Protein AF-A0A5S5CWW5-F1 (afdb_monomer_lite)

InterPro domains:
  IPR003706 CstA, N-terminal domain [PF02554] (1-204)
  IPR051605 Peptide Transporter Carbon Starvation [PTHR30252] (1-205)

Secondary structure (DSSP, 8-state):
---HHHHHHHHHHHHHHHHHHHHHHHHHHHHHH-PPP-S-SS-HHHHH---SSS-S-HHHHHHHHHHHHHHHHHHHHHH-SSHHHH---HHHHHHHHHHHHHHHHHHHHHHHHHHHHS-HHHHHHHHS-HHHHTTSHHHHHHHHHHTT----HHHHHHHHHHTT-S--TT-TTSHHHHHHHHHHHHHHHHHHHHHHHHHHHHHHHHHHHHTTSPPP-PPP-PPPSS---SSSS--HHHHHHHHHHHHHHHHT---S------------

Sequence (268 aa):
MLPVWLLLTPRDYLSTFMKIGVIVLLAISLIIARPVLQAEAVTDFAREGTGPVFAGSLFPFVFITIACGALSGFHALIASGTTPKMVAKESQVRLIGYGGMLMESFVAISALIAACVIDQGLYFAMNSPAGATGGTAESAATWLDGLGFDTSAQTLAAAAAAVQEDTLISRTGGAPTIFNSTLNGILQSVFALTLVVAVHAAVVIAKAIRSHGLPTTEEPAVPPELVEPSGLFPTAEEKRRMAEHDRLVGAGAGTHGTFDDRPDRTRP

Foldseek 3Di:
DPDPVVVVVVVVVVVVCVLVVVLVVLVVCCVVCVFDFQDDPDDVCQDCQVDQLGRDHVPPVVVVVVVVLVVVLVCCQPVVPCNVVPDPDPVCSCVVSVVSSVSVVSVVVSVVSVLRRPNVLLSSQQRGACVQQVQALCSSCVSSVVVVDNQHSVNQCVVCVVLPHNGRGNNHPCVVSCVVSVVVVVVVVVVVVVVVVVVVVVVVVVVCVVVVHDDDPDDDPDDDPQLDAPDPDRDPVSVVVNVVSVVVVVVPPPDDDDDDDDDDPDDD

Organism: NCBI:txid1564164

Structure (mmCIF, N/CA/C/O backbone):
data_AF-A0A5S5CWW5-F1
#
_entry.id   AF-A0A5S5CWW5-F1
#
loop_
_atom_site.group_PDB
_atom_site.id
_atom_site.type_symbol
_atom_site.label_atom_id
_atom_site.label_alt_id
_atom_site.label_comp_id
_atom_site.label_asym_id
_atom_site.label_entity_id
_atom_site.label_seq_id
_atom_site.pdbx_PDB_ins_code
_atom_site.Cartn_x
_atom_site.Cartn_y
_atom_site.Cartn_z
_atom_site.occupancy
_atom_site.B_iso_or_equiv
_atom_site.auth_seq_id
_atom_site.auth_comp_id
_atom_site.auth_asym_id
_atom_site.auth_atom_id
_atom_site.pdbx_PDB_model_num
ATOM 1 N N . MET A 1 1 ? 26.036 20.690 -10.178 1.00 49.38 1 MET A N 1
ATOM 2 C CA . MET A 1 1 ? 24.661 20.297 -10.556 1.00 49.38 1 MET A CA 1
ATOM 3 C C . MET A 1 1 ? 24.734 19.570 -11.891 1.00 49.38 1 MET A C 1
ATOM 5 O O . MET A 1 1 ? 25.079 20.210 -12.875 1.00 49.38 1 MET A O 1
ATOM 9 N N . LEU A 1 2 ? 24.521 18.248 -11.925 1.00 59.59 2 LEU A N 1
ATOM 10 C CA . LEU A 1 2 ? 24.398 17.514 -13.192 1.00 59.59 2 LEU A CA 1
ATOM 11 C C . LEU A 1 2 ? 22.998 17.758 -13.781 1.00 59.59 2 LEU A C 1
ATOM 13 O O . LEU A 1 2 ? 22.033 17.847 -13.018 1.00 59.59 2 LEU A O 1
ATOM 17 N N . PRO A 1 3 ? 22.867 17.888 -15.106 1.00 72.00 3 PRO A N 1
ATOM 18 C CA . PRO A 1 3 ? 21.587 18.185 -15.727 1.00 72.00 3 PRO A CA 1
ATOM 19 C C . PRO A 1 3 ? 20.583 17.031 -15.596 1.00 72.00 3 PRO A C 1
ATOM 21 O O . PRO A 1 3 ? 20.913 15.871 -15.834 1.00 72.00 3 PRO A O 1
ATOM 24 N N . VAL A 1 4 ? 19.331 17.359 -15.256 1.00 70.50 4 VAL A N 1
ATOM 25 C CA . VAL A 1 4 ? 18.286 16.379 -14.901 1.00 70.50 4 VAL A CA 1
ATOM 26 C C . VAL A 1 4 ? 17.991 15.367 -16.014 1.00 70.50 4 VAL A C 1
ATOM 28 O O . VAL A 1 4 ? 17.735 14.204 -15.722 1.00 70.50 4 VAL A O 1
ATOM 31 N N . TRP A 1 5 ? 18.103 15.762 -17.287 1.00 69.50 5 TRP A N 1
ATOM 32 C CA . TRP A 1 5 ? 17.854 14.877 -18.433 1.00 69.50 5 TRP A CA 1
ATOM 33 C C . TRP A 1 5 ? 18.883 13.747 -18.561 1.00 69.50 5 TRP A C 1
ATOM 35 O O . TRP A 1 5 ? 18.549 12.682 -19.068 1.00 69.50 5 TRP A O 1
ATOM 45 N N . LEU A 1 6 ? 20.115 13.956 -18.081 1.00 68.69 6 LEU A N 1
ATOM 46 C CA . LEU A 1 6 ? 21.180 12.951 -18.121 1.00 68.69 6 LEU A CA 1
ATOM 47 C C . LEU A 1 6 ? 20.916 11.817 -17.119 1.00 68.69 6 LEU A C 1
ATOM 49 O O . LEU A 1 6 ? 21.311 10.679 -17.347 1.00 68.69 6 LEU A O 1
ATOM 53 N N . LEU A 1 7 ? 20.231 12.131 -16.015 1.00 72.50 7 LEU A N 1
ATOM 54 C CA . LEU A 1 7 ? 19.933 11.187 -14.937 1.00 72.50 7 LEU A CA 1
ATOM 55 C C . LEU A 1 7 ? 18.521 10.594 -15.026 1.00 72.50 7 LEU A C 1
ATOM 57 O O . LEU A 1 7 ? 18.276 9.552 -14.424 1.00 72.50 7 LEU A O 1
ATOM 61 N N . LEU A 1 8 ? 17.606 11.223 -15.773 1.00 72.50 8 LEU A N 1
ATOM 62 C CA . LEU A 1 8 ? 16.202 10.811 -15.862 1.00 72.50 8 LEU A CA 1
ATOM 63 C C . LEU A 1 8 ? 16.056 9.406 -16.469 1.00 72.50 8 LEU A C 1
ATOM 65 O O . LEU A 1 8 ? 15.507 8.513 -15.835 1.00 72.50 8 LEU A O 1
ATOM 69 N N . THR A 1 9 ? 16.628 9.179 -17.653 1.00 70.94 9 THR A N 1
ATOM 70 C CA . THR A 1 9 ? 16.536 7.897 -18.369 1.00 70.94 9 THR A CA 1
ATOM 71 C C . THR A 1 9 ? 17.175 6.722 -17.613 1.00 70.94 9 THR A C 1
ATOM 73 O O . THR A 1 9 ? 16.506 5.698 -17.464 1.00 70.94 9 THR A O 1
ATOM 76 N N . PRO A 1 10 ? 18.420 6.812 -17.089 1.00 77.75 10 PRO A N 1
ATOM 77 C CA . PRO A 1 10 ? 19.008 5.700 -16.336 1.00 77.75 10 PRO A CA 1
ATOM 78 C C . PRO A 1 10 ? 18.289 5.436 -15.005 1.00 77.75 10 PRO A C 1
ATOM 80 O O . PRO A 1 10 ? 18.149 4.279 -14.608 1.00 77.75 10 PRO A O 1
ATOM 83 N N . ARG A 1 11 ? 17.775 6.476 -14.332 1.00 81.38 11 ARG A N 1
ATOM 84 C CA . ARG A 1 11 ? 16.964 6.318 -13.115 1.00 81.38 11 ARG A CA 1
ATOM 85 C C . ARG A 1 11 ? 15.648 5.607 -13.406 1.00 81.38 11 ARG A C 1
ATOM 87 O O . ARG A 1 11 ? 15.301 4.670 -12.689 1.00 81.38 11 ARG A O 1
ATOM 94 N N . ASP A 1 12 ? 14.924 6.045 -14.429 1.00 76.44 12 ASP A N 1
ATOM 95 C CA . ASP A 1 12 ? 13.626 5.471 -14.790 1.00 76.44 12 ASP A CA 1
ATOM 96 C C . ASP A 1 12 ? 13.783 4.019 -15.262 1.00 76.44 12 ASP A C 1
ATOM 98 O O . ASP A 1 12 ? 12.969 3.160 -14.914 1.00 76.44 12 ASP A O 1
ATOM 102 N N . TYR A 1 13 ? 14.881 3.712 -15.961 1.00 78.19 13 TYR A N 1
ATOM 103 C CA . TYR A 1 13 ? 15.244 2.350 -16.348 1.00 78.19 13 TYR A CA 1
ATOM 104 C C . TYR A 1 13 ? 15.462 1.452 -15.123 1.00 78.19 13 TYR A C 1
ATOM 106 O O . TYR A 1 13 ? 14.777 0.440 -14.975 1.00 78.19 13 TYR A O 1
ATOM 114 N N . LEU A 1 14 ? 16.336 1.848 -14.188 1.00 79.75 14 LEU A N 1
ATOM 115 C CA . LEU A 1 14 ? 16.581 1.088 -12.953 1.00 79.75 14 LEU A CA 1
ATOM 116 C C . LEU A 1 14 ? 15.316 0.957 -12.087 1.00 79.75 14 LEU A C 1
ATOM 118 O O . LEU A 1 14 ? 15.026 -0.121 -11.566 1.00 79.75 14 LEU A O 1
ATOM 122 N N . SER A 1 15 ? 14.526 2.029 -11.969 1.00 77.88 15 SER A N 1
ATOM 123 C CA . SER A 1 15 ? 13.270 2.023 -11.212 1.00 77.88 15 SER A CA 1
ATOM 124 C C . SER A 1 15 ? 12.241 1.067 -11.813 1.00 77.88 15 SER A C 1
ATOM 126 O O . SER A 1 15 ? 11.484 0.450 -11.068 1.00 77.88 15 SER A O 1
ATOM 128 N N . THR A 1 16 ? 12.234 0.889 -13.133 1.00 79.50 16 THR A N 1
ATOM 129 C CA . THR A 1 16 ? 11.327 -0.049 -13.804 1.00 79.50 16 THR A CA 1
ATOM 130 C C . THR A 1 16 ? 11.630 -1.495 -13.412 1.00 79.50 16 THR A C 1
ATOM 132 O O . THR A 1 16 ? 10.709 -2.206 -13.016 1.00 79.50 16 THR A O 1
ATOM 135 N N . PHE A 1 17 ? 12.900 -1.923 -13.411 1.00 81.06 17 PHE A N 1
ATOM 136 C CA . PHE A 1 17 ? 13.256 -3.271 -12.936 1.00 81.06 17 PHE A CA 1
ATOM 137 C C . PHE A 1 17 ? 12.923 -3.471 -11.465 1.00 81.06 17 PHE A C 1
ATOM 139 O O . PHE A 1 17 ? 12.405 -4.521 -11.099 1.00 81.06 17 PHE A O 1
ATOM 146 N N . MET A 1 18 ? 13.162 -2.455 -10.633 1.00 82.31 18 MET A N 1
ATOM 147 C CA . MET A 1 18 ? 12.792 -2.507 -9.222 1.00 82.31 18 MET A CA 1
ATOM 148 C C . MET A 1 18 ? 11.275 -2.658 -9.048 1.00 82.31 18 MET A C 1
ATOM 150 O O . MET A 1 18 ? 10.835 -3.531 -8.309 1.00 82.31 18 MET A O 1
ATOM 154 N N . LYS A 1 19 ? 10.462 -1.859 -9.752 1.00 84.56 19 LYS A N 1
ATOM 155 C CA . LYS A 1 19 ? 8.992 -1.924 -9.678 1.00 84.56 19 LYS A CA 1
ATOM 156 C C . LYS A 1 19 ? 8.455 -3.270 -10.154 1.00 84.56 19 LYS A C 1
ATOM 158 O O . LYS A 1 19 ? 7.648 -3.872 -9.456 1.00 84.56 19 LYS A O 1
ATOM 163 N N . ILE A 1 20 ? 8.920 -3.756 -11.305 1.00 86.06 20 ILE A N 1
ATOM 164 C CA . ILE A 1 20 ? 8.512 -5.065 -11.833 1.00 86.06 20 ILE A CA 1
ATOM 165 C C . ILE A 1 20 ? 8.951 -6.177 -10.876 1.00 86.06 20 ILE A C 1
ATOM 167 O O . ILE A 1 20 ? 8.152 -7.054 -10.559 1.00 86.06 20 ILE A O 1
ATOM 171 N N . GLY A 1 21 ? 10.181 -6.114 -10.361 1.00 87.19 21 GLY A N 1
ATOM 172 C CA . GLY A 1 21 ? 10.690 -7.061 -9.371 1.00 87.19 21 GLY A CA 1
ATOM 173 C C . GLY A 1 21 ? 9.826 -7.103 -8.111 1.00 87.19 21 GLY A C 1
ATOM 174 O O . GLY A 1 21 ? 9.426 -8.181 -7.685 1.00 87.19 21 GLY A O 1
ATOM 175 N N . VAL A 1 22 ? 9.459 -5.942 -7.560 1.00 87.75 22 VAL A N 1
ATOM 176 C CA . VAL A 1 22 ? 8.560 -5.846 -6.398 1.00 87.75 22 VAL A CA 1
ATOM 177 C C . VAL A 1 22 ? 7.175 -6.404 -6.717 1.00 87.75 22 VAL A C 1
ATOM 179 O O . VAL A 1 22 ? 6.647 -7.173 -5.924 1.00 87.75 22 VAL A O 1
ATOM 182 N N . ILE A 1 23 ? 6.598 -6.083 -7.878 1.00 89.19 23 ILE A N 1
ATOM 183 C CA . ILE A 1 23 ? 5.294 -6.613 -8.306 1.00 89.19 23 ILE A CA 1
ATOM 184 C C . ILE A 1 23 ? 5.320 -8.146 -8.391 1.00 89.19 23 ILE A C 1
ATOM 186 O O . ILE A 1 23 ? 4.415 -8.807 -7.885 1.00 89.19 23 ILE A O 1
ATOM 190 N N . VAL A 1 24 ? 6.371 -8.722 -8.980 1.00 88.88 24 VAL A N 1
ATOM 191 C CA . VAL A 1 24 ? 6.538 -10.181 -9.083 1.00 88.88 24 VAL A CA 1
ATOM 192 C C . VAL A 1 24 ? 6.720 -10.814 -7.705 1.00 88.88 24 VAL A C 1
ATOM 194 O O . VAL A 1 24 ? 6.083 -11.823 -7.406 1.00 88.88 24 VAL A O 1
ATOM 197 N N . LEU A 1 25 ? 7.547 -10.218 -6.843 1.00 88.62 25 LEU A N 1
ATOM 198 C CA . LEU A 1 25 ? 7.735 -10.696 -5.474 1.00 88.62 25 LEU A CA 1
ATOM 199 C C . LEU A 1 25 ? 6.438 -10.619 -4.665 1.00 88.62 25 LEU A C 1
ATOM 201 O O . LEU A 1 25 ? 6.132 -11.564 -3.941 1.00 88.62 25 LEU A O 1
ATOM 205 N N . LEU A 1 26 ? 5.648 -9.553 -4.820 1.00 87.44 26 LEU A N 1
ATOM 206 C CA . LEU A 1 26 ? 4.322 -9.426 -4.209 1.00 87.44 26 LEU A CA 1
ATOM 207 C C . LEU A 1 26 ? 3.383 -10.532 -4.698 1.00 8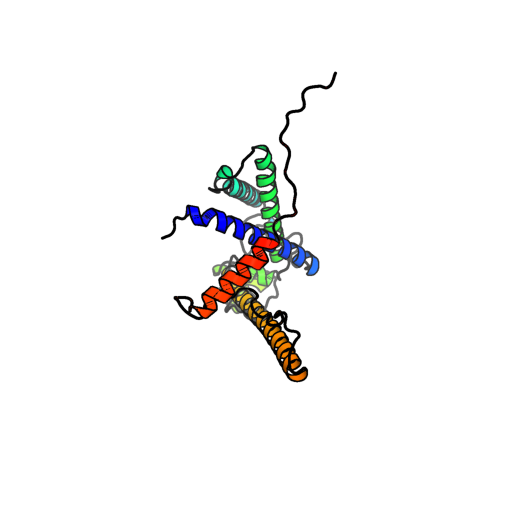7.44 26 LEU A C 1
ATOM 209 O O . LEU A 1 26 ? 2.738 -11.184 -3.880 1.00 87.44 26 LEU A O 1
ATOM 213 N N . ALA A 1 27 ? 3.357 -10.805 -6.005 1.00 88.75 27 ALA A N 1
ATOM 214 C CA . ALA A 1 27 ? 2.542 -11.874 -6.577 1.00 88.75 27 ALA A CA 1
ATOM 215 C C . ALA A 1 27 ? 2.895 -13.248 -5.998 1.00 88.75 27 ALA A C 1
ATOM 217 O O . ALA A 1 27 ? 2.017 -13.979 -5.540 1.00 88.75 27 ALA A O 1
ATOM 218 N N . ILE A 1 28 ? 4.186 -13.583 -5.969 1.00 90.75 28 ILE A N 1
ATOM 219 C CA . ILE A 1 28 ? 4.674 -14.844 -5.401 1.00 90.75 28 ILE A CA 1
ATOM 220 C C . ILE A 1 28 ? 4.347 -14.916 -3.905 1.00 90.75 28 ILE A C 1
ATOM 222 O O . ILE A 1 28 ? 3.864 -15.944 -3.430 1.00 90.75 28 ILE A O 1
ATOM 226 N N . SER A 1 29 ? 4.551 -13.819 -3.173 1.00 87.62 29 SER A N 1
ATOM 227 C CA . SER A 1 29 ? 4.277 -13.749 -1.734 1.00 87.62 29 SER A CA 1
ATOM 228 C C . SER A 1 29 ? 2.808 -14.015 -1.423 1.00 87.62 29 SER A C 1
ATOM 230 O O . SER A 1 29 ? 2.522 -14.797 -0.523 1.00 87.62 29 SER A O 1
ATOM 232 N N . LEU A 1 30 ? 1.874 -13.448 -2.193 1.00 88.44 30 LEU A N 1
ATOM 233 C CA . LEU A 1 30 ? 0.439 -13.703 -2.024 1.00 88.44 30 LEU A CA 1
ATOM 234 C C . LEU A 1 30 ? 0.076 -15.175 -2.274 1.00 88.44 30 LEU A C 1
ATOM 236 O O . LEU A 1 30 ? -0.705 -15.754 -1.518 1.00 88.44 30 LEU A O 1
ATOM 240 N N . ILE A 1 31 ? 0.671 -15.802 -3.295 1.00 89.69 31 ILE A N 1
ATOM 241 C CA . ILE A 1 31 ? 0.432 -17.219 -3.622 1.00 89.69 31 ILE A CA 1
ATOM 242 C C . ILE A 1 31 ? 0.954 -18.146 -2.520 1.00 89.69 31 ILE A C 1
ATOM 244 O O . ILE A 1 31 ? 0.311 -19.152 -2.215 1.00 89.69 31 ILE A O 1
ATOM 248 N N . ILE A 1 32 ? 2.112 -17.827 -1.936 1.00 91.19 32 ILE A N 1
ATOM 249 C CA . ILE A 1 32 ? 2.717 -18.616 -0.856 1.00 91.19 32 ILE A CA 1
ATOM 250 C C . ILE A 1 32 ? 1.964 -18.400 0.458 1.00 91.19 32 ILE A C 1
ATOM 252 O O . ILE A 1 32 ? 1.641 -19.373 1.135 1.00 91.19 32 ILE A O 1
ATOM 256 N N . ALA A 1 33 ? 1.666 -17.146 0.806 1.00 89.38 33 ALA A N 1
ATOM 257 C CA . ALA A 1 33 ? 1.024 -16.792 2.068 1.00 89.38 33 ALA A CA 1
ATOM 258 C C . ALA A 1 33 ? -0.414 -17.317 2.171 1.00 89.38 33 ALA A C 1
ATOM 260 O O . ALA A 1 33 ? -0.856 -17.620 3.275 1.00 89.38 33 ALA A O 1
ATOM 261 N N . ARG A 1 34 ? -1.131 -17.427 1.038 1.00 88.56 34 ARG A N 1
ATOM 262 C CA . ARG A 1 34 ? -2.544 -17.857 0.962 1.00 88.56 34 ARG A CA 1
ATOM 263 C C . ARG A 1 34 ? -3.401 -17.252 2.077 1.00 88.56 34 ARG A C 1
ATOM 265 O O . ARG A 1 34 ? -3.985 -17.989 2.875 1.00 88.56 34 ARG A O 1
ATOM 272 N N . PRO A 1 35 ? -3.438 -15.918 2.180 1.00 86.56 35 PRO A N 1
ATOM 273 C CA . PRO A 1 35 ? -4.040 -15.298 3.336 1.00 86.56 35 PRO A CA 1
ATOM 274 C C . PRO A 1 35 ? -5.560 -15.491 3.306 1.00 86.56 35 PRO A C 1
ATOM 276 O O . PRO A 1 35 ? -6.199 -15.401 2.255 1.00 86.56 35 PRO A O 1
ATOM 279 N N . VAL A 1 36 ? -6.134 -15.773 4.472 1.00 88.62 36 VAL A N 1
ATOM 280 C CA . VAL A 1 36 ? -7.586 -15.861 4.640 1.00 88.62 36 VAL A CA 1
ATOM 281 C C . VAL A 1 36 ? -8.125 -14.443 4.774 1.00 88.62 36 VAL A C 1
ATOM 283 O O . VAL A 1 36 ? -7.604 -13.655 5.563 1.00 88.62 36 VAL A O 1
ATOM 286 N N . LEU A 1 37 ? -9.144 -14.115 3.983 1.00 87.88 37 LEU A N 1
ATOM 287 C CA . LEU A 1 37 ? -9.810 -12.820 4.066 1.00 87.88 37 LEU A CA 1
ATOM 288 C C . LEU A 1 37 ? -10.630 -12.771 5.362 1.00 87.88 37 LEU A C 1
ATOM 290 O O . LEU A 1 37 ? -11.459 -13.647 5.595 1.00 87.88 37 LEU A O 1
ATOM 294 N N . GLN A 1 38 ? -10.367 -11.763 6.189 1.00 86.88 38 GLN A N 1
ATOM 295 C CA . GLN A 1 38 ? -11.079 -11.486 7.441 1.00 86.88 38 GLN A CA 1
ATOM 296 C C . GLN A 1 38 ? -12.287 -10.569 7.217 1.00 86.88 38 GLN A C 1
ATOM 298 O O . GLN A 1 38 ? -13.200 -10.531 8.034 1.00 86.88 38 GLN A O 1
ATOM 303 N N . ALA A 1 39 ? -12.297 -9.816 6.114 1.00 85.56 39 ALA A N 1
ATOM 304 C CA . ALA A 1 39 ? -13.427 -8.976 5.738 1.00 85.56 39 ALA A CA 1
ATOM 305 C C . ALA A 1 39 ? -14.626 -9.815 5.265 1.00 85.56 39 ALA A C 1
ATOM 307 O O . ALA A 1 39 ? -14.472 -10.766 4.493 1.00 85.56 39 ALA A O 1
ATOM 308 N N . GLU A 1 40 ? -15.833 -9.415 5.666 1.00 84.44 40 GLU A N 1
ATOM 309 C CA . GLU A 1 40 ? -17.069 -9.988 5.135 1.00 84.44 40 GLU A CA 1
ATOM 310 C C . GLU A 1 40 ? -17.229 -9.673 3.642 1.00 84.44 40 GLU A C 1
ATOM 312 O O . GLU A 1 40 ? -16.879 -8.592 3.166 1.00 84.44 40 GLU A O 1
ATOM 317 N N . ALA A 1 41 ? -17.804 -10.615 2.887 1.00 82.44 41 ALA A N 1
ATOM 318 C CA . ALA A 1 41 ? -18.010 -10.449 1.447 1.00 82.44 41 ALA A CA 1
ATOM 319 C C . ALA A 1 41 ? -18.978 -9.300 1.107 1.00 82.44 41 ALA A C 1
ATOM 321 O O . ALA A 1 41 ? -18.886 -8.706 0.032 1.00 82.44 41 ALA A O 1
ATOM 322 N N . VAL A 1 42 ? -19.916 -9.002 2.010 1.00 81.69 42 VAL A N 1
ATOM 323 C CA . VAL A 1 42 ? -20.866 -7.893 1.905 1.00 81.69 42 VAL A CA 1
ATOM 324 C C . VAL A 1 42 ? -21.027 -7.299 3.294 1.00 81.69 42 VAL A C 1
ATOM 326 O O . VAL A 1 42 ? -21.397 -8.022 4.208 1.00 81.69 42 VAL A O 1
ATOM 329 N N . THR A 1 43 ? -20.783 -5.998 3.430 1.00 81.75 43 THR A N 1
ATOM 330 C CA . THR A 1 43 ? -20.968 -5.265 4.685 1.00 81.75 43 THR A CA 1
ATOM 331 C C . THR A 1 43 ? -22.160 -4.320 4.581 1.00 81.75 43 THR A C 1
ATOM 333 O O . THR A 1 43 ? -22.427 -3.747 3.516 1.00 81.75 43 THR A O 1
ATOM 336 N N . ASP A 1 44 ? -22.851 -4.098 5.697 1.00 79.81 44 ASP A N 1
ATOM 337 C CA . ASP A 1 44 ? -23.956 -3.133 5.757 1.00 79.81 44 ASP A CA 1
ATOM 338 C C . ASP A 1 44 ? -23.460 -1.690 5.584 1.00 79.81 44 ASP A C 1
ATOM 340 O O . ASP A 1 44 ? -24.127 -0.871 4.946 1.00 79.81 44 ASP A O 1
ATOM 344 N N . PHE A 1 45 ? -22.214 -1.413 5.991 1.00 79.62 45 PHE A N 1
ATOM 345 C CA . PHE A 1 45 ? -21.534 -0.132 5.774 1.00 79.62 45 PHE A CA 1
ATOM 346 C C . PHE A 1 45 ? -21.551 0.317 4.307 1.00 79.62 45 PHE A C 1
ATOM 348 O O . PHE A 1 45 ? -21.707 1.505 4.024 1.00 79.62 45 PHE A O 1
ATOM 355 N N . ALA A 1 46 ? -21.429 -0.622 3.362 1.00 73.38 46 ALA A N 1
ATOM 356 C CA . ALA A 1 46 ? -21.451 -0.315 1.934 1.00 73.38 46 ALA A CA 1
ATOM 357 C C . ALA A 1 46 ? -22.836 0.150 1.445 1.00 73.38 46 ALA A C 1
ATOM 359 O O . ALA A 1 46 ? -22.926 0.927 0.489 1.00 73.38 46 ALA A O 1
ATOM 360 N N . ARG A 1 47 ? -23.917 -0.315 2.085 1.00 73.81 47 ARG A N 1
ATOM 361 C CA . ARG A 1 47 ? -25.302 0.025 1.726 1.00 73.81 47 ARG A CA 1
ATOM 362 C C . ARG A 1 47 ? -25.787 1.278 2.437 1.00 73.81 47 ARG A C 1
ATOM 364 O O . ARG A 1 47 ? -26.347 2.159 1.793 1.00 73.81 47 ARG A O 1
ATOM 371 N N . GLU A 1 48 ? -25.562 1.349 3.741 1.00 81.62 48 GLU A N 1
ATOM 372 C CA . GLU A 1 48 ? -26.070 2.421 4.601 1.00 81.62 48 GLU A CA 1
ATOM 373 C C . GLU A 1 48 ? -25.204 3.683 4.538 1.00 81.62 48 GLU A C 1
ATOM 375 O O . GLU A 1 48 ? -25.663 4.776 4.861 1.00 81.62 48 GLU A O 1
ATOM 380 N N . GLY A 1 49 ? -23.952 3.551 4.087 1.00 79.81 49 GLY A N 1
ATOM 381 C CA . GLY A 1 49 ? -23.008 4.660 3.989 1.00 79.81 49 GLY A CA 1
ATOM 382 C C . GLY A 1 49 ? -22.467 5.137 5.336 1.00 79.81 49 GLY A C 1
ATOM 383 O O . GLY A 1 49 ? -21.883 6.215 5.421 1.00 79.81 49 GLY A O 1
ATOM 384 N N . THR A 1 50 ? -22.630 4.332 6.381 1.00 82.62 50 THR A N 1
ATOM 385 C CA . THR A 1 50 ? -22.164 4.561 7.756 1.00 82.62 50 THR A CA 1
ATOM 386 C C . THR A 1 50 ? -20.737 4.046 7.981 1.00 82.62 50 THR A C 1
ATOM 388 O O . THR A 1 50 ? -20.358 3.695 9.094 1.00 82.62 50 THR A O 1
ATOM 391 N N . GLY A 1 51 ? -19.930 3.987 6.916 1.00 84.38 51 GLY A N 1
ATOM 392 C CA . GLY A 1 51 ? -18.577 3.448 6.956 1.00 84.38 51 GLY A CA 1
ATOM 393 C C . GLY A 1 51 ? -17.669 4.185 7.956 1.00 84.38 51 GLY A C 1
ATOM 394 O O . GLY A 1 51 ? -17.566 5.410 7.889 1.00 84.38 51 GLY A O 1
ATOM 395 N N . PRO A 1 52 ? -16.957 3.467 8.845 1.00 83.81 52 PRO A N 1
ATOM 396 C CA . PRO A 1 52 ? -16.145 4.079 9.904 1.00 83.81 52 PRO A CA 1
ATOM 397 C C . PRO A 1 52 ? -14.939 4.890 9.391 1.00 83.81 52 PRO A C 1
ATOM 399 O O . PRO A 1 52 ? -14.549 5.883 10.001 1.00 83.81 52 PRO A O 1
ATOM 402 N N . VAL A 1 53 ? -14.366 4.494 8.248 1.00 85.56 53 VAL A N 1
ATOM 403 C CA . VAL A 1 53 ? -13.223 5.180 7.609 1.00 85.56 53 VAL A CA 1
ATOM 404 C C . VAL A 1 53 ? -13.688 6.343 6.737 1.00 85.56 53 VAL A C 1
ATOM 406 O O . VAL A 1 53 ? -13.040 7.387 6.669 1.00 85.56 53 VAL A O 1
ATOM 409 N N . PHE A 1 54 ? -14.808 6.153 6.043 1.00 82.44 54 PHE A N 1
ATOM 410 C CA . PHE A 1 54 ? -15.359 7.117 5.107 1.00 82.44 54 PHE A CA 1
ATOM 411 C C . PHE A 1 54 ? -16.882 7.006 5.091 1.00 82.44 54 PHE A C 1
ATOM 413 O O . PHE A 1 54 ? -17.427 5.929 4.843 1.00 82.44 54 PHE A O 1
ATOM 420 N N . ALA A 1 55 ? -17.553 8.133 5.324 1.00 78.94 55 ALA A N 1
ATOM 421 C CA . ALA A 1 55 ? -19.003 8.223 5.260 1.00 78.94 55 ALA A CA 1
ATOM 422 C C . ALA A 1 55 ? -19.470 8.402 3.807 1.00 78.94 55 ALA A C 1
ATOM 424 O O . ALA A 1 55 ? -18.972 9.268 3.085 1.00 78.94 55 ALA A O 1
ATOM 425 N N . GLY A 1 56 ? -20.454 7.611 3.388 1.00 80.25 56 GLY A N 1
ATOM 426 C CA . GLY A 1 56 ? -21.034 7.647 2.047 1.00 80.25 56 GLY A CA 1
ATOM 427 C C . GLY A 1 56 ? -21.401 6.259 1.530 1.00 80.25 56 GLY A C 1
ATOM 428 O O . GLY A 1 56 ? -20.691 5.284 1.766 1.00 80.25 56 GLY A O 1
ATOM 429 N N . SER A 1 57 ? -22.523 6.160 0.820 1.00 81.19 57 SER A N 1
ATOM 430 C CA . SER A 1 57 ? -22.968 4.911 0.199 1.00 81.19 57 SER A CA 1
ATOM 431 C C . SER A 1 57 ? -22.037 4.490 -0.943 1.00 81.19 57 SER A C 1
ATOM 433 O O . SER A 1 57 ? -21.525 5.327 -1.694 1.00 81.19 57 SER A O 1
ATOM 435 N N . LEU A 1 58 ? -21.869 3.176 -1.137 1.00 82.38 58 LEU A N 1
ATOM 436 C CA . LEU A 1 58 ? -21.037 2.617 -2.212 1.00 82.38 58 LEU A CA 1
ATOM 437 C C . LEU A 1 58 ? -21.469 3.120 -3.597 1.00 82.38 58 LEU A C 1
ATOM 439 O O . LEU A 1 58 ? -20.641 3.388 -4.468 1.00 82.38 58 LEU A O 1
ATOM 443 N N . PHE A 1 59 ? -22.776 3.279 -3.793 1.00 83.81 59 PHE A N 1
ATOM 444 C CA . PHE A 1 59 ? -23.353 3.898 -4.977 1.00 83.81 59 PHE A CA 1
ATOM 445 C C . PHE A 1 59 ? -23.766 5.341 -4.646 1.00 83.81 59 PHE A C 1
ATOM 447 O O . PHE A 1 59 ? -24.537 5.518 -3.701 1.00 83.81 59 PHE A O 1
ATOM 454 N N . PRO A 1 60 ? -23.301 6.375 -5.382 1.00 85.25 60 PRO A N 1
ATOM 455 C CA . PRO A 1 60 ? -22.542 6.345 -6.642 1.00 85.25 60 PRO A CA 1
ATOM 456 C C . PRO A 1 60 ? -21.008 6.408 -6.488 1.00 85.25 60 PRO A C 1
ATOM 458 O O . PRO A 1 60 ? -20.308 6.514 -7.497 1.00 85.25 60 PRO A O 1
ATOM 461 N N . PHE A 1 61 ? -20.470 6.377 -5.264 1.00 84.12 61 PHE A N 1
ATOM 462 C CA . PHE A 1 61 ? -19.045 6.613 -4.990 1.00 84.12 61 PHE A CA 1
ATOM 463 C C . PHE A 1 61 ? -18.101 5.735 -5.826 1.00 84.12 61 PHE A C 1
ATOM 465 O O . PHE A 1 61 ? -17.116 6.231 -6.373 1.00 84.12 61 PHE A O 1
ATOM 472 N N . VAL A 1 62 ? -18.455 4.464 -6.030 1.00 85.94 62 VAL A N 1
ATOM 473 C CA . VAL A 1 62 ? -17.678 3.515 -6.840 1.00 85.94 62 VAL A CA 1
ATOM 474 C C . VAL A 1 62 ? -17.418 4.009 -8.270 1.00 85.94 62 VAL A C 1
ATOM 476 O O . VAL A 1 62 ? -16.330 3.795 -8.802 1.00 85.94 62 VAL A O 1
ATOM 479 N N . PHE A 1 63 ? -18.358 4.732 -8.892 1.00 88.50 63 PHE A N 1
ATOM 480 C CA . PHE A 1 63 ? -18.149 5.286 -10.234 1.00 88.50 63 PHE A CA 1
ATOM 481 C C . PHE A 1 63 ? -17.113 6.401 -10.242 1.00 88.50 63 PHE A C 1
ATOM 483 O O . PHE A 1 63 ? -16.330 6.501 -11.184 1.00 88.50 63 PHE A O 1
ATOM 490 N N . ILE A 1 64 ? -17.087 7.214 -9.186 1.00 87.81 64 ILE A N 1
ATOM 491 C CA . ILE A 1 64 ? -16.097 8.277 -9.025 1.00 87.81 64 ILE A CA 1
ATOM 492 C C . ILE A 1 64 ? -14.715 7.646 -8.850 1.00 87.81 64 ILE A C 1
ATOM 494 O O . ILE A 1 64 ? -13.777 8.050 -9.530 1.00 87.81 64 ILE A O 1
ATOM 498 N N . THR A 1 65 ? -14.588 6.607 -8.021 1.00 84.50 65 THR A N 1
ATOM 499 C CA . THR A 1 65 ? -13.322 5.882 -7.835 1.00 84.50 65 THR A CA 1
ATOM 500 C C . THR A 1 65 ? -12.815 5.270 -9.141 1.00 84.50 65 THR A C 1
ATOM 502 O O . THR A 1 65 ? -11.644 5.447 -9.480 1.00 84.50 65 THR A O 1
ATOM 505 N N . ILE A 1 66 ? -13.687 4.606 -9.911 1.00 87.06 66 ILE A N 1
ATOM 506 C CA . ILE A 1 66 ? -13.330 4.028 -11.217 1.00 87.06 66 ILE A CA 1
ATOM 507 C C . ILE A 1 66 ? -12.902 5.126 -12.199 1.00 87.06 66 ILE A C 1
ATOM 509 O O . ILE A 1 66 ? -11.870 4.988 -12.855 1.00 87.06 66 ILE A O 1
ATOM 513 N N . ALA A 1 67 ? -13.655 6.228 -12.285 1.00 88.06 67 ALA A N 1
ATOM 514 C CA . ALA A 1 67 ? -13.333 7.343 -13.171 1.00 88.06 67 ALA A CA 1
ATOM 515 C C . ALA A 1 67 ? -11.991 7.996 -12.805 1.00 88.06 67 ALA A C 1
ATOM 517 O O . ALA A 1 67 ? -11.145 8.183 -13.677 1.00 88.06 67 ALA A O 1
ATOM 518 N N . CYS A 1 68 ? -11.754 8.281 -11.522 1.00 86.88 68 CYS A N 1
ATOM 519 C CA . CYS A 1 68 ? -10.487 8.825 -11.033 1.00 86.88 68 CYS A CA 1
ATOM 520 C C . CYS A 1 68 ? -9.312 7.877 -11.308 1.00 86.88 68 CYS A C 1
ATOM 522 O O . CYS A 1 68 ? -8.248 8.336 -11.720 1.00 86.88 68 CYS A O 1
ATOM 524 N N . GLY A 1 69 ? -9.507 6.564 -11.141 1.00 82.50 69 GLY A N 1
ATOM 525 C CA . GLY A 1 69 ? -8.501 5.553 -11.470 1.00 82.50 69 GLY A CA 1
ATOM 526 C C . GLY A 1 69 ? -8.156 5.537 -12.961 1.00 82.50 69 GLY A C 1
ATOM 527 O O . GLY A 1 69 ? -6.985 5.627 -13.327 1.00 82.50 69 GLY A O 1
ATOM 528 N N . ALA A 1 70 ? -9.172 5.509 -13.828 1.00 83.06 70 ALA A N 1
ATOM 529 C CA . ALA A 1 70 ? -8.986 5.524 -15.279 1.00 83.06 70 ALA A CA 1
ATOM 530 C C . ALA A 1 70 ? -8.312 6.818 -15.773 1.00 83.06 70 ALA A C 1
ATOM 532 O O . ALA A 1 70 ? -7.395 6.765 -16.596 1.00 83.06 70 ALA A O 1
ATOM 533 N N . LEU A 1 71 ? -8.724 7.976 -15.243 1.00 84.50 71 LEU A N 1
ATOM 534 C CA . LEU A 1 71 ? -8.121 9.273 -15.561 1.00 84.50 71 LEU A CA 1
ATOM 535 C C . LEU A 1 71 ? -6.672 9.359 -15.070 1.00 84.50 71 LEU A C 1
ATOM 537 O O . LEU A 1 71 ? -5.815 9.821 -15.818 1.00 84.50 71 LEU A O 1
ATOM 541 N N . SER A 1 72 ? -6.373 8.871 -13.862 1.00 79.25 72 SER A N 1
ATOM 542 C CA . SER A 1 72 ? -5.008 8.836 -13.320 1.00 79.25 72 SER A CA 1
ATOM 543 C C . SER A 1 72 ? -4.078 7.975 -14.178 1.00 79.25 72 SER A C 1
ATOM 545 O O . SER A 1 72 ? -2.997 8.429 -14.550 1.00 79.25 72 SER A O 1
ATOM 54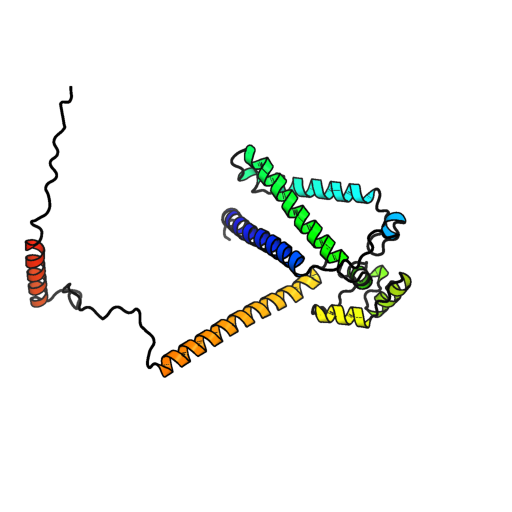7 N N . GLY A 1 73 ? -4.518 6.776 -14.578 1.00 75.19 73 GLY A N 1
ATOM 548 C CA . GLY A 1 73 ? -3.743 5.911 -15.474 1.00 75.19 73 GLY A CA 1
ATOM 549 C C . GLY A 1 73 ? -3.511 6.551 -16.849 1.00 75.19 73 GLY A C 1
ATOM 550 O O . GLY A 1 73 ? -2.409 6.499 -17.396 1.00 75.19 73 GLY A O 1
ATOM 551 N N . PHE A 1 74 ? -4.513 7.243 -17.400 1.00 75.88 74 PHE A N 1
ATOM 552 C CA . PHE A 1 74 ? -4.351 8.000 -18.645 1.00 75.88 74 PHE A CA 1
ATOM 553 C C . PHE A 1 74 ? -3.382 9.183 -18.491 1.00 75.88 74 PHE A C 1
ATOM 555 O O . PHE A 1 74 ? -2.520 9.393 -19.346 1.00 75.88 74 PHE A O 1
ATOM 562 N N . HIS A 1 75 ? -3.467 9.922 -17.382 1.00 73.38 75 HIS A N 1
ATOM 563 C CA . HIS A 1 75 ? -2.523 10.986 -17.042 1.00 73.38 75 HIS A CA 1
ATOM 564 C C . HIS A 1 75 ? -1.099 10.441 -16.906 1.00 73.38 75 HIS A C 1
ATOM 566 O O . HIS A 1 75 ? -0.170 11.04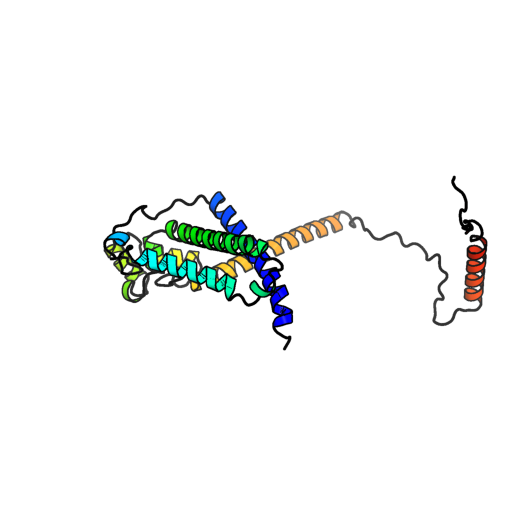7 -17.430 1.00 73.38 75 HIS A O 1
ATOM 572 N N . ALA A 1 76 ? -0.904 9.280 -16.283 1.00 68.75 76 ALA A N 1
ATOM 573 C CA . ALA A 1 7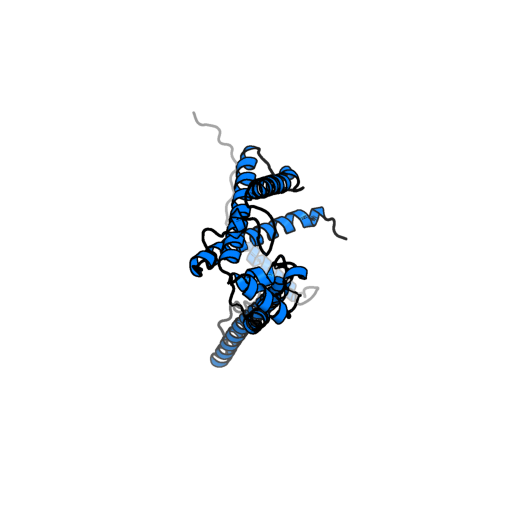6 ? 0.409 8.650 -16.198 1.00 68.75 76 ALA A CA 1
ATOM 574 C C . ALA A 1 76 ? 0.965 8.287 -17.586 1.00 68.75 76 ALA A C 1
ATOM 576 O O . ALA A 1 76 ? 2.153 8.468 -17.827 1.00 68.75 76 ALA A O 1
ATOM 577 N N . LEU A 1 77 ? 0.129 7.847 -18.530 1.00 68.94 77 LEU A N 1
ATOM 578 C CA . LEU A 1 77 ? 0.575 7.471 -19.878 1.00 68.94 77 LEU A CA 1
ATOM 579 C C . LEU A 1 77 ? 0.866 8.672 -20.789 1.00 68.94 77 LEU A C 1
ATOM 581 O O . LEU A 1 77 ? 1.865 8.666 -21.509 1.00 68.94 77 LEU A O 1
ATOM 585 N N . ILE A 1 78 ? 0.014 9.700 -20.762 1.00 67.44 78 ILE A N 1
ATOM 586 C CA . ILE A 1 78 ? 0.125 10.873 -21.646 1.00 67.44 78 ILE A CA 1
ATOM 587 C C . ILE A 1 78 ? 1.004 11.973 -21.041 1.00 67.44 78 ILE A C 1
ATOM 589 O O . ILE A 1 78 ? 1.760 12.617 -21.765 1.00 67.44 78 ILE A O 1
ATOM 593 N N . ALA A 1 79 ? 0.936 12.191 -19.725 1.00 60.06 79 ALA A N 1
ATOM 594 C CA . ALA A 1 79 ? 1.694 13.236 -19.036 1.00 60.06 79 ALA A CA 1
ATOM 595 C C . ALA A 1 79 ? 3.046 12.755 -18.486 1.00 60.06 79 ALA A C 1
ATOM 597 O O . ALA A 1 79 ? 3.857 13.592 -18.080 1.00 60.06 79 ALA A O 1
ATOM 598 N N . SER A 1 80 ? 3.343 11.445 -18.496 1.00 66.50 80 SER A N 1
ATOM 599 C CA . SER A 1 80 ? 4.711 10.965 -18.251 1.00 66.50 80 SER A CA 1
ATOM 600 C C . SER A 1 80 ? 5.625 11.576 -19.303 1.00 66.50 80 SER A C 1
ATOM 602 O O . SER A 1 80 ? 5.581 11.209 -20.470 1.00 66.50 80 SER A O 1
ATOM 604 N N . GLY A 1 81 ? 6.460 12.538 -18.907 1.00 64.56 81 GLY A N 1
ATOM 605 C CA . GLY A 1 81 ? 7.261 13.341 -19.834 1.00 64.56 81 GLY A CA 1
ATOM 606 C C . GLY A 1 81 ? 8.269 12.551 -20.680 1.00 64.56 81 GLY A C 1
ATOM 607 O O . GLY A 1 81 ? 8.892 13.150 -21.561 1.00 64.56 81 GLY A O 1
ATOM 608 N N . THR A 1 82 ? 8.431 11.251 -20.422 1.00 71.75 82 THR A N 1
ATOM 609 C CA . THR A 1 82 ? 9.327 10.326 -21.122 1.00 71.75 82 THR A CA 1
ATOM 610 C C . THR A 1 82 ? 8.573 9.312 -21.988 1.00 71.75 82 THR A C 1
ATOM 612 O O . THR A 1 82 ? 9.036 9.031 -23.089 1.00 71.75 82 THR A O 1
ATOM 615 N N . THR A 1 83 ? 7.395 8.816 -21.582 1.00 76.69 83 THR A N 1
ATOM 616 C CA . THR A 1 83 ? 6.687 7.740 -22.315 1.00 76.69 83 THR A CA 1
ATOM 617 C C . THR A 1 83 ? 6.313 8.140 -23.752 1.00 76.69 83 THR A C 1
ATOM 619 O O . THR A 1 83 ? 6.787 7.474 -24.672 1.00 76.69 83 THR A O 1
ATOM 622 N N . PRO A 1 84 ? 5.606 9.261 -24.019 1.00 74.56 84 PRO A N 1
ATOM 623 C CA . PRO A 1 84 ? 5.297 9.694 -25.385 1.00 74.56 84 PRO A CA 1
ATOM 624 C C . PRO A 1 84 ? 6.539 10.040 -26.217 1.00 74.56 84 PRO A C 1
ATOM 626 O O . PRO A 1 84 ? 6.476 10.018 -27.440 1.00 74.56 84 PRO A O 1
ATOM 629 N N . LYS A 1 85 ? 7.672 10.356 -25.568 1.00 75.31 85 LYS A N 1
ATOM 630 C CA . LYS A 1 85 ? 8.939 10.696 -26.238 1.00 75.31 85 LYS A CA 1
ATOM 631 C C . LYS A 1 85 ? 9.803 9.473 -26.568 1.00 75.31 85 LYS A C 1
ATOM 633 O O . LYS A 1 85 ? 10.708 9.593 -27.384 1.00 75.31 85 LYS A O 1
ATOM 638 N N . MET A 1 86 ? 9.550 8.327 -25.929 1.00 75.94 86 MET A N 1
ATOM 639 C CA . MET A 1 86 ? 10.314 7.081 -26.105 1.00 75.94 86 MET A CA 1
ATOM 640 C C . MET A 1 86 ? 9.562 6.010 -26.910 1.00 75.94 86 MET A C 1
ATOM 642 O O . MET A 1 86 ? 10.163 5.011 -27.301 1.00 75.94 86 MET A O 1
ATOM 646 N N . VAL A 1 87 ? 8.265 6.197 -27.179 1.00 81.19 87 VAL A N 1
ATOM 647 C CA . VAL A 1 87 ? 7.502 5.320 -28.080 1.00 81.19 87 VAL A CA 1
ATOM 648 C C . VAL A 1 87 ? 8.004 5.507 -29.513 1.00 81.19 87 VAL A C 1
ATOM 650 O O . VAL A 1 87 ? 7.881 6.584 -30.087 1.00 81.19 87 VAL A O 1
ATOM 653 N N . ALA A 1 88 ? 8.544 4.443 -30.109 1.00 84.06 88 ALA A N 1
ATOM 654 C CA . ALA A 1 88 ? 9.088 4.483 -31.466 1.00 84.06 88 ALA A CA 1
ATOM 655 C C . ALA A 1 88 ? 8.028 4.205 -32.543 1.00 84.06 88 ALA A C 1
ATOM 657 O O . ALA A 1 88 ? 8.187 4.617 -33.691 1.00 84.06 88 ALA A O 1
ATOM 658 N N . LYS A 1 89 ? 6.967 3.458 -32.201 1.00 85.25 89 LYS A N 1
ATOM 659 C CA . LYS A 1 89 ? 5.893 3.065 -33.128 1.00 85.25 89 LYS A CA 1
ATOM 660 C C . LYS A 1 89 ? 4.536 3.099 -32.438 1.00 85.25 89 LYS A C 1
ATOM 662 O O . LYS A 1 89 ? 4.404 2.630 -31.311 1.00 85.25 89 LYS A O 1
ATOM 667 N N . GLU A 1 90 ? 3.504 3.526 -33.159 1.00 82.62 90 GLU A N 1
ATOM 668 C CA . GLU A 1 90 ? 2.119 3.557 -32.665 1.00 82.62 90 GLU A CA 1
ATOM 669 C C . GLU A 1 90 ? 1.627 2.178 -32.196 1.00 82.62 90 GLU A C 1
ATOM 671 O O . GLU A 1 90 ? 0.951 2.058 -31.177 1.00 82.62 90 GLU A O 1
ATOM 676 N N . SER A 1 91 ? 2.067 1.104 -32.857 1.00 85.94 91 SER A N 1
ATOM 677 C CA . SER A 1 91 ? 1.736 -0.269 -32.461 1.00 85.94 91 SER A CA 1
ATOM 678 C C . SER A 1 91 ? 2.191 -0.631 -31.038 1.00 85.94 91 SER A C 1
ATOM 680 O O . SER A 1 91 ? 1.632 -1.544 -30.434 1.00 85.94 91 SER A O 1
ATOM 682 N N . GLN A 1 92 ? 3.192 0.066 -30.483 1.00 84.50 92 GLN A N 1
ATOM 683 C CA . GLN A 1 92 ? 3.673 -0.144 -29.112 1.00 84.50 92 GLN A CA 1
ATOM 684 C C . GLN A 1 92 ? 2.769 0.520 -28.069 1.00 84.50 92 GLN A C 1
ATOM 686 O O . GLN A 1 92 ? 2.734 0.062 -26.929 1.00 84.50 92 GLN A O 1
ATOM 691 N N . VAL A 1 93 ? 2.007 1.552 -28.449 1.00 84.00 93 VAL A N 1
ATOM 692 C CA . VAL A 1 93 ? 1.142 2.319 -27.536 1.00 84.00 93 VAL A CA 1
ATOM 693 C C . VAL A 1 93 ? 0.127 1.407 -26.861 1.00 84.00 93 VAL A C 1
ATOM 695 O O . VAL A 1 93 ? -0.058 1.484 -25.649 1.00 84.00 93 VAL A O 1
ATOM 698 N N . ARG A 1 94 ? -0.479 0.483 -27.619 1.00 84.62 94 ARG A N 1
ATOM 699 C CA . ARG A 1 94 ? -1.443 -0.474 -27.066 1.00 84.62 94 ARG A CA 1
ATOM 700 C C . ARG A 1 94 ? -0.808 -1.374 -26.009 1.00 84.62 94 ARG A C 1
ATOM 702 O O . ARG A 1 94 ? -1.404 -1.561 -24.957 1.00 84.62 94 ARG A O 1
ATOM 709 N N . LEU A 1 95 ? 0.381 -1.917 -26.276 1.00 85.88 95 LEU A N 1
ATOM 710 C CA . LEU A 1 95 ? 1.071 -2.805 -25.338 1.00 85.88 95 LEU A CA 1
ATOM 711 C C . LEU A 1 95 ? 1.512 -2.055 -24.076 1.00 85.88 95 LEU A C 1
ATOM 713 O O . LEU A 1 95 ? 1.295 -2.548 -22.975 1.00 85.88 95 LEU A O 1
ATOM 717 N N . ILE A 1 96 ? 2.095 -0.864 -24.235 1.00 84.62 96 ILE A N 1
ATOM 718 C CA . ILE A 1 96 ? 2.595 -0.045 -23.123 1.00 84.62 96 ILE A CA 1
ATOM 719 C C . ILE A 1 96 ? 1.433 0.450 -22.257 1.00 84.62 96 ILE A C 1
ATOM 721 O O . ILE A 1 96 ? 1.472 0.297 -21.040 1.00 84.62 96 ILE A O 1
ATOM 725 N N . GLY A 1 97 ? 0.381 0.990 -22.876 1.00 83.12 97 GLY A N 1
ATOM 726 C CA . GLY A 1 97 ? -0.784 1.506 -22.161 1.00 83.12 97 GLY A CA 1
ATOM 727 C C . GLY A 1 97 ? -1.574 0.410 -21.453 1.00 83.12 97 GLY A C 1
ATOM 728 O O . GLY A 1 97 ? -1.812 0.495 -20.251 1.00 83.12 97 GLY A O 1
ATOM 729 N N . TYR A 1 98 ? -1.931 -0.655 -22.177 1.00 86.00 98 TYR A N 1
ATOM 730 C CA . TYR A 1 98 ? -2.680 -1.771 -21.597 1.00 86.00 98 TYR A CA 1
ATOM 731 C C . TYR A 1 98 ? -1.854 -2.527 -20.550 1.00 86.00 98 TYR A C 1
ATOM 733 O O . TYR A 1 98 ? -2.352 -2.813 -19.465 1.00 86.00 98 TYR A O 1
ATOM 741 N N . GLY A 1 99 ? -0.577 -2.799 -20.838 1.00 86.38 99 GLY A N 1
ATOM 742 C CA . GLY A 1 99 ? 0.337 -3.438 -19.894 1.00 86.38 99 GLY A CA 1
ATOM 743 C C . GLY A 1 99 ? 0.523 -2.615 -18.619 1.00 86.38 99 GLY A C 1
ATOM 744 O O . GLY A 1 99 ? 0.454 -3.174 -17.529 1.00 86.38 99 GLY A O 1
ATOM 745 N N . GLY A 1 100 ? 0.674 -1.292 -18.740 1.00 83.12 100 GLY A N 1
ATOM 746 C CA . GLY A 1 100 ? 0.742 -0.378 -17.598 1.00 83.12 100 GLY A CA 1
ATOM 747 C C . GLY A 1 100 ? -0.515 -0.436 -16.730 1.00 83.12 100 GLY A C 1
ATOM 748 O O . GLY A 1 100 ? -0.411 -0.676 -15.529 1.00 83.12 100 GLY A O 1
ATOM 749 N N . MET A 1 101 ? -1.701 -0.324 -17.337 1.00 84.56 101 MET A N 1
ATOM 750 C CA . MET A 1 101 ? -2.965 -0.400 -16.592 1.00 84.56 101 MET A CA 1
ATOM 751 C C . MET A 1 101 ? -3.181 -1.757 -15.913 1.00 84.56 101 MET A C 1
ATOM 753 O O . MET A 1 101 ? -3.690 -1.803 -14.793 1.00 84.56 101 MET A O 1
ATOM 757 N N . LEU A 1 102 ? -2.772 -2.863 -16.543 1.00 86.31 102 LEU A N 1
ATOM 758 C CA . LEU A 1 102 ? -2.818 -4.182 -15.908 1.00 86.31 102 LEU A CA 1
ATOM 759 C C . LEU A 1 102 ? -1.886 -4.271 -14.693 1.00 86.31 102 LEU A C 1
ATOM 761 O O . LEU A 1 102 ? -2.284 -4.819 -13.666 1.00 86.31 102 LEU A O 1
ATOM 765 N N . MET A 1 103 ? -0.667 -3.730 -14.788 1.00 85.19 103 MET A N 1
ATOM 766 C CA . MET A 1 103 ? 0.286 -3.737 -13.672 1.00 85.19 103 MET A CA 1
ATOM 767 C C . MET A 1 103 ? -0.179 -2.852 -12.510 1.00 85.19 103 MET A C 1
ATOM 769 O O . MET A 1 103 ? -0.075 -3.267 -11.357 1.00 85.19 103 MET A O 1
ATOM 773 N N . GLU A 1 104 ? -0.749 -1.677 -12.786 1.00 84.88 104 GLU A N 1
ATOM 774 C CA . GLU A 1 104 ? -1.364 -0.829 -11.753 1.00 84.88 104 GLU A CA 1
ATOM 775 C C . GLU A 1 104 ? -2.564 -1.519 -11.095 1.00 84.88 104 GLU A C 1
ATOM 777 O O . GLU A 1 104 ? -2.667 -1.548 -9.868 1.00 84.88 104 GLU A O 1
ATOM 782 N N . SER A 1 105 ? -3.430 -2.152 -11.894 1.00 87.31 105 SER A N 1
ATOM 783 C CA . SER A 1 105 ? -4.585 -2.906 -11.387 1.00 87.31 105 SER A CA 1
ATOM 784 C C . SER A 1 105 ? -4.158 -4.076 -10.500 1.00 87.31 105 SER A C 1
ATOM 786 O O . SER A 1 105 ? -4.785 -4.339 -9.478 1.00 87.31 105 SER A O 1
ATOM 788 N N . PHE A 1 106 ? -3.067 -4.762 -10.845 1.00 90.38 106 PHE A N 1
ATOM 789 C CA . PHE A 1 106 ? -2.524 -5.841 -10.025 1.00 90.38 106 PHE A CA 1
ATOM 790 C C . PHE A 1 106 ? -2.063 -5.347 -8.645 1.00 90.38 106 PHE A C 1
ATOM 792 O O . PHE A 1 106 ? -2.370 -5.968 -7.623 1.00 90.38 106 PHE A O 1
ATOM 799 N N . VAL A 1 107 ? -1.360 -4.212 -8.594 1.00 88.81 107 VAL A N 1
ATOM 800 C CA . VAL A 1 107 ? -0.954 -3.594 -7.321 1.00 88.81 107 VAL A CA 1
ATOM 801 C C . VAL A 1 107 ? -2.180 -3.144 -6.525 1.00 88.81 107 VAL A C 1
ATOM 803 O O . VAL A 1 107 ? -2.228 -3.368 -5.317 1.00 88.81 107 VAL A O 1
ATOM 806 N N . ALA A 1 108 ? -3.199 -2.587 -7.186 1.00 88.75 108 ALA A N 1
ATOM 807 C CA . ALA A 1 108 ? -4.453 -2.206 -6.539 1.00 88.75 108 ALA A CA 1
ATOM 808 C C . ALA A 1 108 ? -5.178 -3.413 -5.915 1.00 88.75 108 ALA A C 1
ATOM 810 O O . ALA A 1 108 ? -5.613 -3.343 -4.768 1.00 88.75 108 ALA A O 1
ATOM 811 N N . ILE A 1 109 ? -5.246 -4.545 -6.623 1.00 90.25 109 ILE A N 1
ATOM 812 C CA . ILE A 1 109 ? -5.810 -5.796 -6.089 1.00 90.25 109 ILE A CA 1
ATOM 813 C C . ILE A 1 109 ? -4.968 -6.313 -4.920 1.00 90.25 109 ILE A C 1
ATOM 815 O O . ILE A 1 109 ? -5.520 -6.738 -3.912 1.00 90.25 109 ILE A O 1
ATOM 819 N N . SER A 1 110 ? -3.639 -6.242 -5.016 1.00 89.00 110 SER A N 1
ATOM 820 C CA . SER A 1 110 ? -2.744 -6.649 -3.925 1.00 89.00 110 SER A CA 1
ATOM 821 C C . SER A 1 110 ? -2.973 -5.811 -2.662 1.00 89.00 110 SER A C 1
ATOM 823 O O . SER A 1 110 ? -3.027 -6.357 -1.562 1.00 89.00 110 SER A O 1
ATOM 825 N N . ALA A 1 111 ? -3.169 -4.498 -2.816 1.00 87.81 111 ALA A N 1
ATOM 826 C CA . ALA A 1 111 ? -3.510 -3.598 -1.718 1.00 87.81 111 ALA A CA 1
ATOM 827 C C . ALA A 1 111 ? -4.899 -3.899 -1.129 1.00 87.81 111 ALA A C 1
ATOM 829 O O . ALA A 1 111 ? -5.057 -3.890 0.091 1.00 87.81 111 ALA A O 1
ATOM 830 N N . LEU A 1 112 ? -5.886 -4.220 -1.972 1.00 89.31 112 LEU A N 1
ATOM 831 C CA . LEU A 1 112 ? -7.213 -4.645 -1.522 1.00 89.31 112 LEU A CA 1
ATOM 832 C C . LEU A 1 112 ? -7.140 -5.950 -0.720 1.00 89.31 112 LEU A C 1
ATOM 834 O O . LEU A 1 112 ? -7.711 -6.028 0.362 1.00 89.31 112 LEU A O 1
ATOM 838 N N . ILE A 1 113 ? -6.394 -6.948 -1.203 1.00 89.69 113 ILE A N 1
ATOM 839 C CA . ILE A 1 113 ? -6.166 -8.198 -0.468 1.00 89.69 113 ILE A CA 1
ATOM 840 C C . ILE A 1 113 ? -5.519 -7.894 0.884 1.00 89.69 113 ILE A C 1
ATOM 842 O O . ILE A 1 113 ? -6.009 -8.371 1.900 1.00 89.69 113 ILE A O 1
ATOM 846 N N . ALA A 1 114 ? -4.472 -7.066 0.925 1.00 86.81 114 ALA A N 1
ATOM 847 C CA . ALA A 1 114 ? -3.831 -6.686 2.183 1.00 86.81 114 ALA A CA 1
ATOM 848 C C . ALA A 1 114 ? -4.824 -6.038 3.166 1.00 86.81 114 ALA A C 1
ATOM 850 O O . ALA A 1 114 ? -4.846 -6.409 4.337 1.00 86.81 114 ALA A O 1
ATOM 851 N N . ALA A 1 115 ? -5.691 -5.139 2.692 1.00 87.88 115 ALA A N 1
ATOM 852 C CA . ALA A 1 115 ? -6.736 -4.527 3.514 1.00 87.88 115 ALA A CA 1
ATOM 853 C C . ALA A 1 115 ? -7.761 -5.550 4.038 1.00 87.88 115 ALA A C 1
ATOM 855 O O . ALA A 1 115 ? -8.177 -5.467 5.190 1.00 87.88 115 ALA A O 1
ATOM 856 N N . CYS A 1 116 ? -8.142 -6.535 3.221 1.00 89.56 116 CYS A N 1
ATOM 857 C CA . CYS A 1 116 ? -9.114 -7.566 3.591 1.00 89.56 116 CYS A CA 1
ATOM 858 C C . CYS A 1 116 ? -8.542 -8.680 4.484 1.00 89.56 116 CYS A C 1
ATOM 860 O O . CYS A 1 116 ? -9.314 -9.467 5.024 1.00 89.56 116 CYS A O 1
ATOM 862 N N . VAL A 1 117 ? -7.219 -8.789 4.611 1.00 90.25 117 VAL A N 1
ATOM 863 C CA . VAL A 1 117 ? -6.533 -9.810 5.428 1.00 90.25 117 VAL A CA 1
ATOM 864 C C . VAL A 1 117 ? -6.251 -9.318 6.844 1.00 90.25 117 VAL A C 1
ATOM 866 O O . VAL A 1 117 ? -6.174 -10.125 7.769 1.00 90.25 117 VAL A O 1
ATOM 869 N N . ILE A 1 118 ? -6.091 -8.006 7.020 1.00 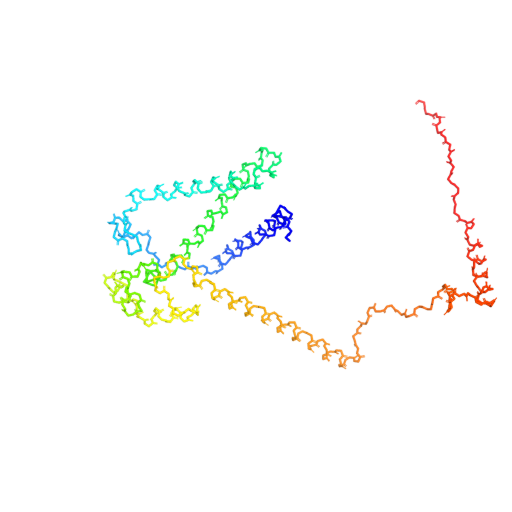88.38 118 ILE A N 1
ATOM 870 C CA . ILE A 1 118 ? -5.940 -7.398 8.342 1.00 88.38 118 ILE A CA 1
ATOM 871 C C . ILE A 1 118 ? -7.259 -7.561 9.113 1.00 88.38 118 ILE A C 1
ATOM 873 O O . ILE A 1 118 ? -8.347 -7.442 8.542 1.00 88.38 118 ILE A O 1
ATOM 877 N N . ASP A 1 119 ? -7.146 -7.833 10.415 1.00 90.12 119 ASP A N 1
ATOM 878 C CA . ASP A 1 119 ? -8.282 -7.815 11.337 1.00 90.12 119 ASP A CA 1
ATOM 879 C C . ASP A 1 119 ? -9.082 -6.511 11.179 1.00 90.12 119 ASP A C 1
ATOM 881 O O . ASP A 1 119 ? -8.504 -5.423 11.135 1.00 90.12 119 ASP A O 1
ATOM 885 N N . GLN A 1 120 ? -10.406 -6.609 11.049 1.00 89.69 120 GLN A N 1
ATOM 886 C CA . GLN A 1 120 ? -11.222 -5.451 10.669 1.00 89.69 120 GLN A CA 1
ATOM 887 C C . GLN A 1 120 ? -11.208 -4.352 11.735 1.00 89.69 120 GLN A C 1
ATOM 889 O O . GLN A 1 120 ? -11.142 -3.172 11.383 1.00 89.69 120 GLN A O 1
ATOM 894 N N . GLY A 1 121 ? -11.172 -4.712 13.021 1.00 90.94 121 GLY A N 1
ATOM 895 C CA . GLY A 1 121 ? -11.061 -3.727 14.090 1.00 90.94 121 GLY A CA 1
ATOM 896 C C . GLY A 1 121 ? -9.719 -2.996 14.050 1.00 90.94 121 GLY A C 1
ATOM 897 O O . GLY A 1 121 ? -9.686 -1.764 14.076 1.00 90.94 121 GLY A O 1
ATOM 898 N N . LEU A 1 122 ? -8.610 -3.718 13.854 1.00 90.88 122 LEU A N 1
ATOM 899 C CA . LEU A 1 122 ? -7.292 -3.101 13.646 1.00 90.88 122 LEU A CA 1
ATOM 900 C C . LEU A 1 122 ? -7.251 -2.216 12.386 1.00 90.88 122 LEU A C 1
ATOM 902 O O . LEU A 1 122 ? -6.697 -1.113 12.418 1.00 90.88 122 LEU A O 1
ATOM 906 N N . TYR A 1 123 ? -7.854 -2.666 11.282 1.00 90.56 123 TYR A N 1
ATOM 907 C CA . TYR A 1 123 ? -7.937 -1.898 10.039 1.00 90.56 123 TYR A CA 1
ATOM 908 C C . TYR A 1 123 ? -8.677 -0.568 10.244 1.00 90.56 123 TYR A C 1
ATOM 910 O O . TYR A 1 123 ? -8.194 0.480 9.797 1.00 90.56 123 TYR A O 1
ATOM 918 N N . PHE A 1 124 ? -9.814 -0.584 10.947 1.00 91.19 124 PHE A N 1
ATOM 919 C CA . PHE A 1 124 ? -10.586 0.622 11.241 1.00 91.19 124 PHE A CA 1
ATOM 920 C C . PHE A 1 124 ? -9.894 1.529 12.250 1.00 91.19 124 PHE A C 1
ATOM 922 O O . PHE A 1 124 ? -9.864 2.739 12.027 1.00 91.19 124 PHE A O 1
ATOM 929 N N . ALA A 1 125 ? -9.258 0.984 13.285 1.00 92.00 125 ALA A N 1
ATOM 930 C CA . ALA A 1 125 ? -8.445 1.766 14.216 1.00 92.00 125 ALA A CA 1
ATOM 931 C C . ALA A 1 125 ? -7.337 2.542 13.489 1.00 92.00 125 ALA A C 1
ATOM 933 O O . ALA A 1 125 ? -7.065 3.703 13.800 1.00 92.00 125 ALA A O 1
ATOM 934 N N . MET A 1 126 ? -6.713 1.904 12.494 1.00 90.12 126 MET A N 1
ATOM 935 C CA . MET A 1 126 ? -5.601 2.474 11.743 1.00 90.12 126 MET A CA 1
ATOM 936 C C . MET A 1 126 ? -6.035 3.526 10.723 1.00 90.12 126 MET A C 1
ATOM 938 O O . MET A 1 126 ? -5.372 4.551 10.572 1.00 90.12 126 MET A O 1
ATOM 942 N N . ASN A 1 127 ? -7.139 3.295 10.014 1.00 90.19 127 ASN A N 1
ATOM 943 C CA . ASN A 1 127 ? -7.530 4.134 8.878 1.00 90.19 127 ASN A CA 1
ATOM 944 C C . ASN A 1 127 ? -8.613 5.168 9.198 1.00 90.19 127 ASN A C 1
ATOM 946 O O . ASN A 1 127 ? -8.853 6.052 8.378 1.00 90.19 127 ASN A O 1
ATOM 950 N N . SER A 1 128 ? -9.249 5.101 10.366 1.00 91.25 128 SER A N 1
ATOM 951 C CA . SER A 1 128 ? -10.290 6.064 10.737 1.00 91.25 128 SER A CA 1
ATOM 952 C C . SER A 1 128 ? -9.684 7.354 11.292 1.00 91.25 128 SER A C 1
ATOM 954 O O . SER A 1 128 ? -8.618 7.326 11.917 1.00 91.25 128 SER A O 1
ATOM 956 N N . PRO A 1 129 ? -10.329 8.512 11.074 1.00 89.56 129 PRO A N 1
ATOM 957 C CA . PRO A 1 129 ? -9.798 9.797 11.511 1.00 89.56 129 PRO A CA 1
ATOM 958 C C . PRO A 1 129 ? -9.679 9.877 13.038 1.00 89.56 129 PRO A C 1
ATOM 960 O O . PRO A 1 129 ? -10.494 9.314 13.767 1.00 89.56 129 PRO A O 1
ATOM 963 N N . ALA A 1 130 ? -8.709 10.657 13.525 1.00 89.44 130 ALA A N 1
ATOM 964 C CA . ALA A 1 130 ? -8.460 10.822 14.963 1.00 89.44 130 ALA A CA 1
ATOM 965 C C . ALA A 1 130 ? -9.674 11.373 15.736 1.00 89.44 130 ALA A C 1
ATOM 967 O O . ALA A 1 130 ? -9.826 11.104 16.922 1.00 89.44 130 ALA A O 1
ATOM 968 N N . GLY A 1 131 ? -10.565 12.111 15.061 1.00 88.94 131 GLY A N 1
ATOM 969 C CA . GLY A 1 131 ? -11.820 12.580 15.653 1.00 88.94 131 GLY A CA 1
ATOM 970 C C . GLY A 1 131 ? -12.819 11.462 15.978 1.00 88.94 131 GLY A C 1
ATOM 971 O O . GLY A 1 131 ? -13.666 11.662 16.838 1.00 88.94 131 GLY A O 1
ATOM 972 N N . ALA A 1 132 ? -12.719 10.302 15.319 1.00 89.31 132 ALA A N 1
ATOM 973 C CA . ALA A 1 132 ? -13.539 9.128 15.612 1.00 89.31 132 ALA A CA 1
ATOM 974 C C . ALA A 1 132 ? -12.866 8.219 16.649 1.00 89.31 132 ALA A C 1
ATOM 976 O O . ALA A 1 132 ? -13.494 7.817 17.620 1.00 89.31 132 ALA A O 1
ATOM 977 N N . THR A 1 133 ? -11.574 7.937 16.467 1.00 91.50 133 THR A N 1
ATOM 978 C CA . THR A 1 133 ? -10.831 6.990 17.313 1.00 91.50 133 THR A CA 1
ATOM 979 C C . THR A 1 133 ? -10.378 7.584 18.647 1.00 91.50 133 THR A C 1
ATOM 981 O O . THR A 1 133 ? -9.994 6.837 19.532 1.00 91.50 133 THR A O 1
ATOM 984 N N . GLY A 1 134 ? -10.338 8.913 18.790 1.00 90.31 134 GLY A N 1
ATOM 985 C CA . GLY A 1 134 ? -9.774 9.595 19.961 1.00 90.31 134 GLY A CA 1
ATOM 986 C C . GLY A 1 134 ? -8.239 9.606 20.021 1.00 90.31 134 GLY A C 1
ATOM 987 O O . GLY A 1 134 ? -7.666 10.259 20.891 1.00 90.31 134 GLY A O 1
ATOM 988 N N . GLY A 1 135 ? -7.559 8.942 19.078 1.00 88.12 135 GLY A N 1
ATOM 989 C CA . GLY A 1 135 ? -6.102 8.989 18.912 1.00 88.12 135 GLY A CA 1
ATOM 990 C C . GLY A 1 135 ? -5.282 8.154 19.904 1.00 88.12 135 GLY A C 1
ATOM 991 O O . GLY A 1 135 ? -4.058 8.119 19.771 1.00 88.12 135 GLY A O 1
ATOM 992 N N . THR A 1 136 ? -5.909 7.462 20.860 1.00 91.62 136 THR A N 1
ATOM 993 C CA . THR A 1 136 ? -5.231 6.528 21.782 1.00 91.62 136 THR A CA 1
ATOM 994 C C . THR A 1 136 ? -5.741 5.102 21.594 1.00 91.62 136 THR A C 1
ATOM 996 O O . THR A 1 136 ? -6.798 4.890 21.005 1.00 91.62 136 THR A O 1
ATOM 999 N N . ALA A 1 137 ? -5.004 4.108 22.093 1.00 92.25 137 ALA A N 1
ATOM 1000 C CA . ALA A 1 137 ? -5.422 2.711 21.989 1.00 92.25 137 ALA A CA 1
ATOM 1001 C C . ALA A 1 137 ? -6.713 2.435 22.785 1.00 92.25 137 ALA A C 1
ATOM 1003 O O . ALA A 1 137 ? -7.564 1.677 22.336 1.00 92.25 137 ALA A O 1
ATOM 1004 N N . GLU A 1 138 ? -6.886 3.081 23.939 1.00 93.62 138 GLU A N 1
ATOM 1005 C CA . GLU A 1 138 ? -8.045 2.916 24.825 1.00 93.62 138 GLU A CA 1
ATOM 1006 C C . GLU A 1 138 ? -9.307 3.547 24.236 1.00 93.62 138 GLU A C 1
ATOM 1008 O O . GLU A 1 138 ? -10.377 2.934 24.230 1.00 93.62 138 GLU A O 1
ATOM 1013 N N . SER A 1 139 ? -9.176 4.772 23.719 1.00 94.50 139 SER A N 1
ATOM 1014 C CA . SER A 1 139 ? -10.280 5.471 23.060 1.00 94.50 139 SER A CA 1
ATOM 1015 C C . SER A 1 139 ? -10.685 4.770 21.764 1.00 94.50 139 SER A C 1
ATOM 1017 O O . SER A 1 139 ? -11.878 4.586 21.524 1.00 94.50 139 SER A O 1
ATOM 1019 N N . ALA A 1 140 ? -9.710 4.276 20.994 1.00 93.94 140 ALA A N 1
ATOM 1020 C CA . ALA A 1 140 ? -9.973 3.522 19.778 1.00 93.94 140 ALA A CA 1
ATOM 1021 C C . ALA A 1 140 ? -10.664 2.188 20.074 1.00 93.94 140 ALA A C 1
ATOM 1023 O O . ALA A 1 140 ? -11.646 1.879 19.411 1.00 93.94 140 ALA A O 1
ATOM 1024 N N . ALA A 1 141 ? -10.212 1.432 21.081 1.00 94.81 141 ALA A N 1
ATOM 1025 C CA . ALA A 1 141 ? -10.856 0.180 21.486 1.00 94.81 141 ALA A CA 1
ATOM 1026 C C . ALA A 1 141 ? -12.316 0.400 21.908 1.00 94.81 141 ALA A C 1
ATOM 1028 O O . ALA A 1 141 ? -13.211 -0.272 21.413 1.00 94.81 141 ALA A O 1
ATOM 1029 N N . THR A 1 142 ? -12.577 1.427 22.723 1.00 94.88 142 THR A N 1
ATOM 1030 C CA . THR A 1 142 ? -13.947 1.773 23.146 1.00 94.88 142 THR A CA 1
ATOM 1031 C C . THR A 1 142 ? -14.840 2.142 21.955 1.00 94.88 142 THR A C 1
ATOM 1033 O O . THR A 1 142 ? -16.026 1.816 21.917 1.00 94.88 142 THR A O 1
ATOM 1036 N N . TRP A 1 143 ? -14.286 2.850 20.971 1.00 94.31 143 TRP A N 1
ATOM 1037 C CA . TRP A 1 143 ? -15.008 3.205 19.753 1.00 94.31 143 TRP A CA 1
ATOM 1038 C C . TRP A 1 143 ? -15.285 1.980 18.865 1.00 94.31 143 TRP A C 1
ATOM 1040 O O . TRP A 1 143 ? -16.388 1.857 18.334 1.00 94.31 143 TRP A O 1
ATOM 1050 N N . LEU A 1 144 ? -14.326 1.057 18.751 1.00 94.19 144 LEU A N 1
ATOM 1051 C CA . LEU A 1 144 ? -14.475 -0.213 18.031 1.00 94.19 144 LEU A CA 1
ATOM 1052 C C . LEU A 1 144 ? -15.529 -1.123 18.668 1.00 94.19 144 LEU A C 1
ATOM 1054 O O . LEU A 1 144 ? -16.334 -1.697 17.934 1.00 94.19 144 LEU A O 1
ATOM 1058 N N . ASP A 1 145 ? -15.596 -1.181 20.001 1.00 93.38 145 ASP A N 1
ATOM 1059 C CA . ASP A 1 145 ? -16.647 -1.909 20.723 1.00 93.38 145 ASP A CA 1
ATOM 1060 C C . ASP A 1 145 ? -18.039 -1.393 20.327 1.00 93.38 145 ASP A C 1
ATOM 1062 O O . ASP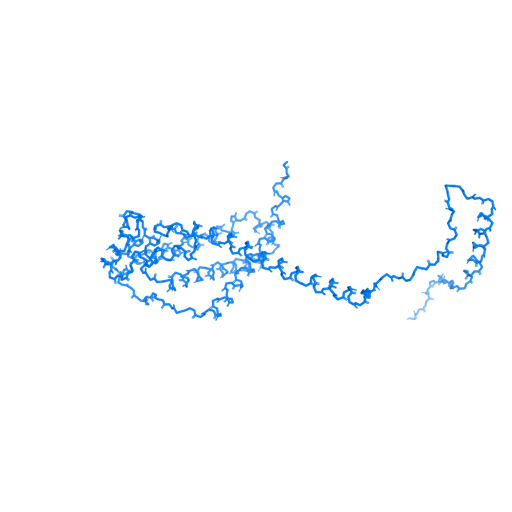 A 1 145 ? -18.963 -2.170 20.084 1.00 93.38 145 ASP A O 1
ATOM 1066 N N . GLY A 1 146 ? -18.181 -0.069 20.177 1.00 90.19 146 GLY A N 1
ATOM 1067 C CA . GLY A 1 146 ? -19.411 0.571 19.698 1.00 90.19 146 GLY A CA 1
ATOM 1068 C C . GLY A 1 146 ? -19.788 0.218 18.253 1.00 90.19 146 GLY A C 1
ATOM 1069 O O . GLY A 1 146 ? -20.951 0.354 17.877 1.00 90.19 146 GLY A O 1
ATOM 1070 N N . LEU A 1 147 ? -18.827 -0.255 17.456 1.00 88.19 147 LEU A N 1
ATOM 1071 C CA . LEU A 1 147 ? -19.021 -0.759 16.094 1.00 88.19 147 LEU A CA 1
ATOM 1072 C C . LEU A 1 147 ? -19.179 -2.288 16.035 1.00 88.19 147 LEU A C 1
ATOM 1074 O O . LEU A 1 147 ? -19.400 -2.826 14.952 1.00 88.19 147 LEU A O 1
ATOM 1078 N N . GLY A 1 148 ? -19.079 -2.981 17.174 1.00 88.81 148 GLY A N 1
ATOM 1079 C CA . GLY A 1 148 ? -19.188 -4.437 17.267 1.00 88.81 148 GLY A CA 1
ATOM 1080 C C . GLY A 1 148 ? -17.878 -5.203 17.053 1.00 88.81 148 GLY A C 1
ATOM 1081 O O . GLY A 1 148 ? -17.931 -6.410 16.819 1.00 88.81 148 GLY A O 1
ATOM 1082 N N . PHE A 1 149 ? -16.716 -4.544 17.132 1.00 90.44 149 PHE A N 1
ATOM 1083 C CA . PHE A 1 149 ? -15.400 -5.189 17.034 1.00 90.44 149 PHE A CA 1
ATOM 1084 C C . PHE A 1 149 ? -14.740 -5.310 18.414 1.00 90.44 149 PHE A C 1
ATOM 1086 O O . PHE A 1 149 ? -14.406 -4.298 19.017 1.00 90.44 149 PHE A O 1
ATOM 1093 N N . ASP A 1 150 ? -14.483 -6.541 18.871 1.00 89.44 150 ASP A N 1
ATOM 1094 C CA . ASP A 1 150 ? -13.834 -6.860 20.162 1.00 89.44 150 ASP A CA 1
ATOM 1095 C C . ASP A 1 150 ? -12.297 -6.705 20.098 1.00 89.44 150 ASP A C 1
ATOM 1097 O O . ASP A 1 150 ? -11.515 -7.626 20.354 1.00 89.44 150 ASP A O 1
ATOM 1101 N N . THR A 1 151 ? -11.828 -5.539 19.652 1.00 92.06 151 THR A N 1
ATOM 1102 C CA . THR A 1 151 ? -10.395 -5.250 19.513 1.00 92.06 151 THR A CA 1
ATOM 1103 C C . THR A 1 151 ? -9.907 -4.428 20.701 1.00 92.06 151 THR A C 1
ATOM 1105 O O . THR A 1 151 ? -10.034 -3.205 20.734 1.00 92.06 151 THR A O 1
ATOM 1108 N N . SER A 1 152 ? -9.273 -5.102 21.664 1.00 94.12 152 SER A N 1
ATOM 1109 C CA . SER A 1 152 ? -8.751 -4.454 22.874 1.00 94.12 152 SER A CA 1
ATOM 1110 C C . SER A 1 152 ? -7.618 -3.448 22.610 1.00 94.12 152 SER A C 1
ATOM 1112 O O . SER A 1 152 ? -6.840 -3.572 21.657 1.00 94.12 152 SER A O 1
ATOM 1114 N N . ALA A 1 153 ? -7.442 -2.499 23.534 1.00 93.62 153 ALA A N 1
ATOM 1115 C CA . ALA A 1 153 ? -6.325 -1.552 23.517 1.00 93.62 153 ALA A CA 1
ATOM 1116 C C . ALA A 1 153 ? -4.960 -2.263 23.549 1.00 93.62 153 ALA A C 1
ATOM 1118 O O . ALA A 1 153 ? -4.008 -1.832 22.897 1.00 93.62 153 ALA A O 1
ATOM 1119 N N . GLN A 1 154 ? -4.869 -3.389 24.262 1.00 93.12 154 GLN A N 1
ATOM 1120 C CA . GLN A 1 154 ? -3.669 -4.221 24.324 1.00 93.12 154 GLN A CA 1
ATOM 1121 C C . GLN A 1 154 ? -3.361 -4.846 22.965 1.00 93.12 154 GLN A C 1
ATOM 1123 O O . GLN A 1 154 ? -2.199 -4.872 22.569 1.00 93.12 154 GLN A O 1
ATOM 1128 N N . THR A 1 155 ? -4.380 -5.297 22.228 1.00 92.69 155 THR A N 1
ATOM 1129 C CA . THR A 1 155 ? -4.223 -5.808 20.858 1.00 92.69 155 THR A CA 1
ATOM 1130 C C . THR A 1 155 ? -3.692 -4.716 19.930 1.00 92.69 155 THR A C 1
ATOM 1132 O O . THR A 1 155 ? -2.747 -4.955 19.181 1.00 92.69 155 THR A O 1
ATOM 1135 N N . LEU A 1 156 ? -4.244 -3.502 20.015 1.00 91.94 156 LEU A N 1
ATOM 1136 C CA . LEU A 1 156 ? -3.798 -2.357 19.214 1.00 91.94 156 LEU A CA 1
ATOM 1137 C C . LEU A 1 156 ? -2.347 -1.961 19.535 1.00 91.94 156 LEU A C 1
ATOM 1139 O O . LEU A 1 156 ? -1.550 -1.733 18.624 1.00 91.94 156 LEU A O 1
ATOM 1143 N N . ALA A 1 157 ? -1.981 -1.935 20.818 1.00 91.44 157 ALA A N 1
ATOM 1144 C CA . ALA A 1 157 ? -0.617 -1.651 21.260 1.00 91.44 157 ALA A CA 1
ATOM 1145 C C . ALA A 1 157 ? 0.371 -2.758 20.853 1.00 91.44 157 ALA A C 1
ATOM 1147 O O . ALA A 1 157 ? 1.477 -2.469 20.399 1.00 91.44 157 ALA A O 1
ATOM 1148 N N . ALA A 1 158 ? -0.031 -4.028 20.961 1.00 90.69 158 ALA A N 1
ATOM 1149 C CA . ALA A 1 158 ? 0.776 -5.162 20.523 1.00 90.69 158 ALA A CA 1
ATOM 1150 C C . ALA A 1 158 ? 0.998 -5.146 19.005 1.00 90.69 158 ALA A C 1
ATOM 1152 O O . ALA A 1 158 ? 2.109 -5.414 18.550 1.00 90.69 158 ALA A O 1
ATOM 1153 N N . ALA A 1 159 ? -0.024 -4.782 18.225 1.00 88.56 159 ALA A N 1
ATOM 1154 C CA . ALA A 1 159 ? 0.097 -4.614 16.782 1.00 88.56 159 ALA A CA 1
ATOM 1155 C C . ALA A 1 159 ? 1.083 -3.492 16.425 1.00 88.56 159 ALA A C 1
ATOM 1157 O O . ALA A 1 159 ? 1.941 -3.697 15.568 1.00 88.56 159 ALA A O 1
ATOM 1158 N N . ALA A 1 160 ? 1.017 -2.346 17.114 1.00 88.25 160 ALA A N 1
ATOM 1159 C CA . ALA A 1 160 ? 1.969 -1.248 16.937 1.00 88.25 160 ALA A CA 1
ATOM 1160 C C . ALA A 1 160 ? 3.407 -1.677 17.268 1.00 88.25 160 ALA A C 1
ATOM 1162 O O . ALA A 1 160 ? 4.315 -1.481 16.461 1.00 88.25 160 ALA A O 1
ATOM 1163 N N . ALA A 1 161 ? 3.601 -2.381 18.385 1.00 87.50 161 ALA A N 1
ATOM 1164 C CA . ALA A 1 161 ? 4.903 -2.920 18.766 1.00 87.50 161 ALA A CA 1
ATOM 1165 C C . ALA A 1 161 ? 5.440 -3.951 17.756 1.00 87.50 161 ALA A C 1
ATOM 1167 O O . ALA A 1 161 ? 6.632 -3.942 17.447 1.00 87.50 161 ALA A O 1
ATOM 1168 N N . ALA A 1 162 ? 4.576 -4.812 17.206 1.00 85.25 162 ALA A N 1
ATOM 1169 C CA . ALA A 1 162 ? 4.959 -5.828 16.223 1.00 85.25 162 ALA A CA 1
ATOM 1170 C C . ALA A 1 162 ? 5.497 -5.220 14.918 1.00 85.25 162 ALA A C 1
ATOM 1172 O O . ALA A 1 162 ? 6.380 -5.802 14.289 1.00 85.25 162 ALA A O 1
ATOM 1173 N N . VAL A 1 163 ? 5.004 -4.040 14.535 1.00 82.25 163 VAL A N 1
ATOM 1174 C CA . VAL A 1 163 ? 5.509 -3.279 13.380 1.00 82.25 163 VAL A CA 1
ATOM 1175 C C . VAL A 1 163 ? 6.522 -2.196 13.767 1.00 82.25 163 VAL A C 1
ATOM 1177 O O . VAL A 1 163 ? 7.007 -1.476 12.899 1.00 82.25 163 VAL A O 1
ATOM 1180 N N . GLN A 1 164 ? 6.908 -2.138 15.046 1.00 83.94 164 GLN A N 1
ATOM 1181 C CA . GLN A 1 164 ? 7.876 -1.190 15.604 1.00 83.94 164 GLN A CA 1
ATOM 1182 C C . GLN A 1 164 ? 7.454 0.277 15.449 1.00 83.94 164 GLN A C 1
ATOM 1184 O O . GLN A 1 164 ? 8.281 1.148 15.197 1.00 83.94 164 GLN A O 1
ATOM 1189 N N . GLU A 1 165 ? 6.168 0.559 15.614 1.00 83.94 165 GLU A N 1
ATOM 1190 C CA . GLU A 1 165 ? 5.617 1.913 15.650 1.00 83.94 165 GLU A CA 1
ATOM 1191 C C . GLU A 1 165 ? 5.129 2.259 17.058 1.00 83.94 165 GLU A C 1
ATOM 1193 O O . GLU A 1 165 ? 4.638 1.394 17.782 1.00 83.94 165 GLU A O 1
ATOM 1198 N N . ASP A 1 166 ? 5.194 3.542 17.423 1.00 84.94 166 ASP A N 1
ATOM 1199 C CA . ASP A 1 166 ? 4.639 4.024 18.698 1.00 84.94 166 ASP A CA 1
ATOM 1200 C C . ASP A 1 166 ? 3.113 3.866 18.739 1.00 84.94 166 ASP A C 1
ATOM 1202 O O . ASP A 1 166 ? 2.516 3.609 19.782 1.00 84.94 166 ASP A O 1
ATOM 1206 N N . THR A 1 167 ? 2.459 4.052 17.589 1.00 87.25 167 THR A N 1
ATOM 1207 C CA . THR A 1 167 ? 1.011 3.907 17.449 1.00 87.25 167 THR A CA 1
ATOM 1208 C C . THR A 1 167 ? 0.612 3.682 15.997 1.00 87.25 167 THR A C 1
ATOM 1210 O O . THR A 1 167 ? 1.159 4.300 15.079 1.00 87.25 167 THR A O 1
ATOM 1213 N N . LEU A 1 168 ? -0.405 2.841 15.806 1.00 87.50 168 LEU A N 1
ATOM 1214 C CA . LEU A 1 168 ? -1.079 2.641 14.524 1.00 87.50 168 LEU A CA 1
ATOM 1215 C C . LEU A 1 168 ? -2.392 3.408 14.416 1.00 87.50 168 LEU A C 1
ATOM 1217 O O . LEU A 1 168 ? -2.943 3.497 13.325 1.00 87.50 168 LEU A O 1
ATOM 1221 N N . ILE A 1 169 ? -2.877 3.992 15.511 1.00 91.31 169 ILE A N 1
ATOM 1222 C CA . ILE A 1 169 ? -4.192 4.630 15.563 1.00 91.31 169 ILE A CA 1
ATOM 1223 C C . ILE A 1 169 ? -4.220 5.853 14.648 1.00 91.31 169 ILE A C 1
ATOM 1225 O O . ILE A 1 169 ? -3.363 6.736 14.731 1.00 91.31 169 ILE A O 1
ATOM 1229 N N . SER A 1 170 ? -5.214 5.897 13.761 1.00 89.69 170 SER A N 1
ATOM 1230 C CA . SER A 1 170 ? -5.435 6.985 12.803 1.00 89.69 170 SER A CA 1
ATOM 1231 C C . SER A 1 170 ? -4.239 7.311 11.898 1.00 89.69 170 SER A C 1
ATOM 1233 O O . SER A 1 170 ? -4.114 8.426 11.384 1.00 89.69 170 SER A O 1
ATOM 1235 N N . ARG A 1 171 ? -3.363 6.332 11.647 1.00 85.31 171 ARG A N 1
ATOM 1236 C CA . ARG A 1 171 ? -2.277 6.403 10.659 1.00 85.31 171 ARG A CA 1
ATOM 1237 C C . ARG A 1 171 ? -2.790 6.086 9.253 1.00 85.31 171 ARG A C 1
ATOM 1239 O O . ARG A 1 171 ? -2.376 5.119 8.613 1.00 85.31 171 ARG A O 1
ATOM 1246 N N . THR A 1 172 ? -3.677 6.947 8.755 1.00 74.75 172 THR A N 1
ATOM 1247 C CA . THR A 1 172 ? -4.283 6.786 7.425 1.00 74.75 172 THR A CA 1
ATOM 1248 C C . THR A 1 172 ? -3.220 6.656 6.330 1.00 74.75 172 THR A C 1
ATOM 1250 O O . THR A 1 172 ? -2.234 7.397 6.308 1.00 74.75 172 THR A O 1
ATOM 1253 N N . GLY A 1 173 ? -3.409 5.696 5.423 1.00 63.97 173 GLY A N 1
ATOM 1254 C CA . GLY A 1 173 ? -2.542 5.507 4.258 1.00 63.97 173 GLY A CA 1
ATOM 1255 C C . GLY A 1 173 ? -1.247 4.726 4.502 1.00 63.97 173 GLY A C 1
ATOM 1256 O O . GLY A 1 173 ? -0.477 4.574 3.557 1.00 63.97 173 GLY A O 1
ATOM 1257 N N . GLY A 1 174 ? -0.983 4.231 5.719 1.00 60.34 174 GLY A N 1
ATOM 1258 C CA . GLY A 1 174 ? 0.082 3.256 6.025 1.00 60.34 174 GLY A CA 1
ATOM 1259 C C . GLY A 1 174 ? 1.533 3.720 5.811 1.00 60.34 174 GLY A C 1
ATOM 1260 O O . GLY A 1 174 ? 2.459 3.060 6.271 1.00 60.34 174 GLY A O 1
ATOM 1261 N N . ALA A 1 175 ? 1.759 4.864 5.158 1.00 55.44 175 ALA A N 1
ATOM 1262 C CA . ALA A 1 175 ? 3.086 5.385 4.850 1.00 55.44 175 ALA A CA 1
ATOM 1263 C C . ALA A 1 175 ? 3.982 5.577 6.090 1.00 55.44 175 ALA A C 1
ATOM 1265 O O . ALA A 1 175 ? 5.149 5.202 5.996 1.00 55.44 175 ALA A O 1
ATOM 1266 N N . PRO A 1 176 ? 3.492 6.079 7.247 1.00 57.06 176 PRO A N 1
ATOM 1267 C CA . PRO A 1 176 ? 4.321 6.207 8.447 1.00 57.06 176 PRO A CA 1
ATOM 1268 C C . PRO A 1 176 ? 4.834 4.847 8.936 1.00 57.06 176 PRO A C 1
ATOM 1270 O O . PRO A 1 176 ? 6.038 4.681 9.090 1.00 57.06 176 PRO A O 1
ATOM 1273 N N . THR A 1 177 ? 3.938 3.860 9.034 1.00 57.97 177 THR A N 1
ATOM 1274 C CA . THR A 1 177 ? 4.225 2.487 9.475 1.00 57.97 177 THR A CA 1
ATOM 1275 C C . THR A 1 177 ? 5.199 1.756 8.550 1.00 57.97 177 THR A C 1
ATOM 1277 O O . THR A 1 177 ? 6.040 0.983 8.994 1.00 57.97 177 THR A O 1
ATOM 1280 N N . ILE A 1 178 ? 5.127 2.011 7.241 1.00 61.34 178 ILE A N 1
ATOM 1281 C CA . ILE A 1 178 ? 5.998 1.350 6.262 1.00 61.34 178 ILE A CA 1
ATOM 1282 C C . ILE A 1 178 ? 7.449 1.822 6.395 1.00 61.34 178 ILE A C 1
ATOM 1284 O O . ILE A 1 178 ? 8.356 1.012 6.204 1.00 61.34 178 ILE A O 1
ATOM 1288 N N . PHE A 1 179 ? 7.707 3.095 6.712 1.00 63.03 179 PHE A N 1
ATOM 1289 C CA . PHE A 1 179 ? 9.081 3.606 6.749 1.00 63.03 179 PHE A CA 1
ATOM 1290 C C . PHE A 1 179 ? 9.923 2.924 7.827 1.00 63.03 179 PHE A C 1
ATOM 1292 O O . PHE A 1 179 ? 11.030 2.477 7.519 1.00 63.03 179 PHE A O 1
ATOM 1299 N N . ASN A 1 180 ? 9.417 2.788 9.054 1.00 67.12 180 ASN A N 1
ATOM 1300 C CA . ASN A 1 180 ? 10.223 2.234 10.138 1.00 67.12 180 ASN A CA 1
ATOM 1301 C C . ASN A 1 180 ? 10.428 0.720 9.985 1.00 67.12 180 ASN A C 1
ATOM 1303 O O . ASN A 1 180 ? 11.564 0.237 10.015 1.00 67.12 180 ASN A O 1
ATOM 1307 N N . SER A 1 181 ? 9.355 -0.029 9.701 1.00 67.56 181 SER A N 1
ATOM 1308 C CA . SER A 1 181 ? 9.454 -1.481 9.510 1.00 67.56 181 SER A CA 1
ATOM 1309 C C . SER A 1 181 ? 10.306 -1.849 8.288 1.00 67.56 181 SER A C 1
ATOM 1311 O O . SER A 1 181 ? 11.076 -2.808 8.341 1.00 67.56 181 SER A O 1
ATOM 1313 N N . THR A 1 182 ? 10.228 -1.081 7.189 1.00 70.50 182 THR A N 1
ATOM 1314 C CA . THR A 1 182 ? 11.031 -1.342 5.977 1.00 70.50 182 THR A CA 1
ATOM 1315 C C . THR A 1 182 ? 12.510 -1.063 6.215 1.00 70.50 182 THR A C 1
ATOM 1317 O O . THR A 1 182 ? 13.350 -1.862 5.801 1.00 70.50 182 THR A O 1
ATOM 1320 N N . LEU A 1 183 ? 12.851 0.038 6.894 1.00 75.06 183 LEU A N 1
ATOM 1321 C CA . LEU A 1 183 ? 14.244 0.338 7.230 1.00 75.06 183 LEU A CA 1
ATOM 1322 C C . LEU A 1 183 ? 14.835 -0.747 8.128 1.00 75.06 183 LEU A C 1
ATOM 1324 O O . LEU A 1 183 ? 15.922 -1.243 7.832 1.00 75.06 183 LEU A O 1
ATOM 1328 N N . ASN A 1 184 ? 14.107 -1.173 9.162 1.00 72.31 184 ASN A N 1
ATOM 1329 C CA . ASN A 1 184 ? 14.567 -2.263 10.015 1.00 72.31 184 ASN A CA 1
ATOM 1330 C C . ASN A 1 184 ? 14.710 -3.581 9.233 1.00 72.31 184 ASN A C 1
ATOM 1332 O O . ASN A 1 184 ? 15.741 -4.241 9.341 1.00 72.31 184 ASN A O 1
ATOM 1336 N N . GLY A 1 185 ? 13.741 -3.935 8.385 1.00 76.44 185 GLY A N 1
ATOM 1337 C CA . GLY A 1 185 ? 13.818 -5.135 7.547 1.00 76.44 185 GLY A CA 1
ATOM 1338 C C . GLY A 1 185 ? 15.025 -5.129 6.603 1.00 76.44 185 GLY A C 1
ATOM 1339 O O . GLY A 1 185 ? 15.745 -6.126 6.500 1.00 76.44 185 GLY A O 1
ATOM 1340 N N . ILE A 1 186 ? 15.314 -3.991 5.963 1.00 81.75 186 ILE A N 1
ATOM 1341 C CA . ILE A 1 186 ? 16.503 -3.835 5.114 1.00 81.75 186 ILE A CA 1
ATOM 1342 C C . ILE A 1 186 ? 17.774 -3.990 5.952 1.00 81.75 186 ILE A C 1
ATOM 1344 O O . ILE A 1 186 ? 18.642 -4.781 5.583 1.00 81.75 186 ILE A O 1
ATOM 1348 N N . LEU A 1 187 ? 17.878 -3.305 7.092 1.00 81.25 187 LEU A N 1
ATOM 1349 C CA . LEU A 1 187 ? 19.048 -3.395 7.969 1.00 81.25 187 LEU A CA 1
ATOM 1350 C C . LEU A 1 187 ? 19.287 -4.827 8.464 1.00 81.25 187 LEU A C 1
ATOM 1352 O O . LEU A 1 187 ? 20.419 -5.308 8.416 1.00 81.25 187 LEU A O 1
ATOM 1356 N N . GLN A 1 188 ? 18.229 -5.538 8.859 1.00 81.81 188 GLN A N 1
ATOM 1357 C CA . GLN A 1 188 ? 18.306 -6.945 9.255 1.00 81.81 188 GLN A CA 1
ATOM 1358 C C . GLN A 1 188 ? 18.766 -7.841 8.101 1.00 81.81 188 GLN A C 1
ATOM 1360 O O . GLN A 1 188 ? 19.641 -8.684 8.296 1.00 81.81 188 GLN A O 1
ATOM 1365 N N . SER A 1 189 ? 18.231 -7.645 6.893 1.00 80.38 189 SER A N 1
ATOM 1366 C CA . SER A 1 189 ? 18.624 -8.437 5.720 1.00 80.38 189 SER A CA 1
ATOM 1367 C C . SER A 1 189 ? 20.093 -8.219 5.328 1.00 80.38 189 SER A C 1
ATOM 1369 O O . SER A 1 189 ? 20.814 -9.183 5.066 1.00 80.38 189 SER A O 1
ATOM 1371 N N . VAL A 1 190 ? 20.574 -6.970 5.370 1.00 86.75 190 VAL A N 1
ATOM 1372 C CA . VAL A 1 190 ? 21.978 -6.615 5.105 1.00 86.75 190 VAL A CA 1
ATOM 1373 C C . VAL A 1 190 ? 22.892 -7.217 6.166 1.00 86.75 190 VAL A C 1
ATOM 1375 O O . VAL A 1 190 ? 23.936 -7.787 5.837 1.00 86.75 190 VAL A O 1
ATOM 1378 N N . PHE A 1 191 ? 22.497 -7.144 7.435 1.00 86.88 191 PHE A N 1
ATOM 1379 C CA . PHE A 1 191 ? 23.249 -7.747 8.528 1.00 86.88 191 PHE A CA 1
ATOM 1380 C C . PHE A 1 191 ? 23.334 -9.274 8.388 1.00 86.88 191 PHE A C 1
ATOM 1382 O O . PHE A 1 191 ? 24.425 -9.837 8.468 1.00 86.88 191 PHE A O 1
ATOM 1389 N N . ALA A 1 192 ? 22.217 -9.941 8.086 1.00 83.00 192 ALA A N 1
ATOM 1390 C CA . ALA A 1 192 ? 22.177 -11.384 7.858 1.00 83.00 192 ALA A CA 1
ATOM 1391 C C . ALA A 1 192 ? 23.076 -11.809 6.686 1.00 83.00 192 ALA A C 1
ATOM 1393 O O . ALA A 1 192 ? 23.856 -12.753 6.817 1.00 83.00 192 ALA A O 1
ATOM 1394 N N . LEU A 1 193 ? 23.033 -11.083 5.564 1.00 85.00 193 LEU A N 1
ATOM 1395 C CA . LEU A 1 193 ? 23.904 -11.344 4.417 1.00 85.00 193 LEU A CA 1
ATOM 1396 C C . LEU A 1 193 ? 25.385 -11.175 4.781 1.00 85.00 193 LEU A C 1
ATOM 1398 O O . LEU A 1 193 ? 26.212 -12.019 4.438 1.00 85.00 193 LEU A O 1
ATOM 1402 N N . THR A 1 194 ? 25.713 -10.114 5.519 1.00 84.06 194 THR A N 1
ATOM 1403 C CA . THR A 1 194 ? 27.081 -9.848 5.985 1.00 84.06 194 THR A CA 1
ATOM 1404 C C . THR A 1 194 ? 27.586 -10.978 6.883 1.00 84.06 194 THR A C 1
ATOM 1406 O O . THR A 1 194 ? 28.721 -11.427 6.721 1.00 84.06 194 THR A O 1
ATOM 1409 N N . LEU A 1 195 ? 26.746 -11.499 7.783 1.00 86.56 195 LEU A N 1
ATOM 1410 C CA . LEU A 1 195 ? 27.097 -12.640 8.631 1.00 86.56 195 LEU A CA 1
ATOM 1411 C C . LEU A 1 195 ? 27.349 -13.914 7.823 1.00 86.56 195 LEU A C 1
ATOM 1413 O O . LEU A 1 195 ? 28.320 -14.615 8.096 1.00 86.56 195 LEU A O 1
ATOM 1417 N N . VAL A 1 196 ? 26.529 -14.208 6.811 1.00 85.88 196 VAL A N 1
ATOM 1418 C CA . VAL A 1 196 ? 26.744 -15.373 5.934 1.00 85.88 196 VAL A CA 1
ATOM 1419 C C . VAL A 1 196 ? 28.093 -15.274 5.220 1.00 85.88 196 VAL A C 1
ATOM 1421 O O . VAL A 1 196 ? 28.860 -16.239 5.220 1.00 85.88 196 VAL A O 1
ATOM 1424 N N . VAL A 1 197 ? 28.419 -14.102 4.665 1.00 87.31 197 VAL A N 1
ATOM 1425 C CA . VAL A 1 197 ? 29.717 -13.852 4.017 1.00 87.31 197 VAL A CA 1
ATOM 1426 C C . VAL A 1 197 ? 30.863 -13.999 5.017 1.00 87.31 197 VAL A C 1
ATOM 1428 O O . VAL A 1 197 ? 31.855 -14.656 4.709 1.00 87.31 197 VAL A O 1
ATOM 1431 N N . ALA A 1 198 ? 30.722 -13.452 6.226 1.00 86.88 198 ALA A N 1
ATOM 1432 C CA . ALA A 1 198 ? 31.740 -13.539 7.269 1.00 86.88 198 ALA A CA 1
ATOM 1433 C C . ALA A 1 198 ? 31.979 -14.983 7.736 1.00 86.88 198 ALA A C 1
ATOM 1435 O O . ALA A 1 198 ? 33.127 -15.400 7.874 1.00 86.88 198 ALA A O 1
ATOM 1436 N N . VAL A 1 199 ? 30.918 -15.775 7.927 1.00 90.56 199 VAL A N 1
ATOM 1437 C CA . VAL A 1 199 ? 31.023 -17.203 8.269 1.00 90.56 199 VAL A CA 1
ATOM 1438 C C . VAL A 1 199 ? 31.698 -17.972 7.139 1.00 90.56 199 VAL A C 1
ATOM 1440 O O . VAL A 1 199 ? 32.605 -18.763 7.396 1.00 90.56 199 VAL A O 1
ATOM 1443 N N . HIS A 1 200 ? 31.315 -17.721 5.885 1.00 86.44 200 HIS A N 1
ATOM 1444 C CA . HIS A 1 200 ? 31.945 -18.369 4.739 1.00 86.44 200 HIS A CA 1
ATOM 1445 C C . HIS A 1 200 ? 33.434 -18.010 4.638 1.00 86.44 200 HIS A C 1
ATOM 1447 O O . HIS A 1 200 ? 34.272 -18.898 4.495 1.00 86.44 200 HIS A O 1
ATOM 1453 N N . ALA A 1 201 ? 33.780 -16.732 4.809 1.00 82.94 201 ALA A N 1
ATOM 1454 C CA . ALA A 1 201 ? 35.163 -16.273 4.856 1.00 82.94 201 ALA A CA 1
ATOM 1455 C C . ALA A 1 201 ? 35.941 -16.934 6.004 1.00 82.94 201 ALA A C 1
ATOM 1457 O O . ALA A 1 201 ? 37.043 -17.426 5.783 1.00 82.94 201 ALA A O 1
ATOM 1458 N N . ALA A 1 202 ? 35.362 -17.035 7.204 1.00 88.50 202 ALA A N 1
ATOM 1459 C CA . ALA A 1 202 ? 35.987 -17.706 8.343 1.00 88.50 202 ALA A CA 1
ATOM 1460 C C . ALA A 1 202 ? 36.235 -19.199 8.076 1.00 88.50 202 ALA A C 1
ATOM 1462 O O . ALA A 1 202 ? 37.304 -19.712 8.404 1.00 88.50 202 ALA A O 1
ATOM 1463 N N . VAL A 1 203 ? 35.291 -19.894 7.431 1.00 86.81 203 VAL A N 1
ATOM 1464 C CA . VAL A 1 203 ? 35.463 -21.295 7.010 1.00 86.81 203 VAL A CA 1
ATOM 1465 C C . VAL A 1 203 ? 36.579 -21.421 5.973 1.00 86.81 203 VAL A C 1
ATOM 1467 O O . VAL A 1 203 ? 37.405 -22.327 6.083 1.00 86.81 203 VAL A O 1
ATOM 1470 N N . VAL A 1 204 ? 36.646 -20.515 4.994 1.00 84.50 204 VAL A N 1
ATOM 1471 C CA . VAL A 1 204 ? 37.706 -20.491 3.972 1.00 84.50 204 VAL A CA 1
ATOM 1472 C C . VAL A 1 204 ? 39.071 -20.218 4.604 1.00 84.50 204 VAL A C 1
ATOM 1474 O O . VAL A 1 204 ? 40.021 -20.937 4.305 1.00 84.50 204 VAL A O 1
ATOM 1477 N N . ILE A 1 205 ? 39.166 -19.259 5.527 1.00 84.69 205 ILE A N 1
ATOM 1478 C CA . ILE A 1 205 ? 40.394 -18.945 6.273 1.00 84.69 205 ILE A CA 1
ATOM 1479 C C . ILE A 1 205 ? 40.823 -20.146 7.123 1.00 84.69 205 ILE A C 1
ATOM 1481 O O . ILE A 1 205 ? 41.977 -20.565 7.063 1.00 84.69 205 ILE A O 1
ATOM 1485 N N . ALA A 1 206 ? 39.900 -20.760 7.868 1.00 85.50 206 ALA A N 1
ATOM 1486 C CA . ALA A 1 206 ? 40.191 -21.949 8.667 1.00 85.50 206 ALA A CA 1
ATOM 1487 C C . ALA A 1 206 ? 40.641 -23.128 7.792 1.00 85.50 206 ALA A C 1
ATOM 1489 O O . ALA A 1 206 ? 41.552 -23.867 8.171 1.00 85.50 206 ALA A O 1
ATOM 1490 N N . LYS A 1 207 ? 40.034 -23.297 6.610 1.00 80.06 207 LYS A N 1
ATOM 1491 C CA . LYS A 1 207 ? 40.444 -24.304 5.629 1.00 80.06 207 LYS A CA 1
ATOM 1492 C C . LYS A 1 207 ? 41.845 -24.008 5.099 1.00 80.06 207 LYS A C 1
ATOM 1494 O O . LYS A 1 207 ? 42.663 -24.915 5.130 1.00 80.06 207 LYS A O 1
ATOM 1499 N N . ALA A 1 208 ? 42.138 -22.763 4.721 1.00 80.25 208 ALA A N 1
ATOM 1500 C CA . ALA A 1 208 ? 43.450 -22.334 4.235 1.00 80.25 208 ALA A CA 1
ATOM 1501 C C . ALA A 1 208 ? 44.568 -22.571 5.262 1.00 80.25 208 ALA A C 1
ATOM 1503 O O . ALA A 1 208 ? 45.635 -23.062 4.901 1.00 80.25 208 ALA A O 1
ATOM 1504 N N . ILE A 1 209 ? 44.312 -22.278 6.543 1.00 86.31 209 ILE A N 1
ATOM 1505 C CA . ILE A 1 209 ? 45.262 -22.540 7.635 1.00 86.31 209 ILE A CA 1
ATOM 1506 C C . ILE A 1 209 ? 45.485 -24.048 7.804 1.00 86.31 209 ILE A C 1
ATOM 1508 O O . ILE A 1 209 ? 46.625 -24.489 7.922 1.00 86.31 209 ILE A O 1
ATOM 1512 N N . ARG A 1 210 ? 44.414 -24.854 7.783 1.00 84.75 210 ARG A N 1
ATOM 1513 C CA . ARG A 1 210 ? 44.504 -26.319 7.925 1.00 84.75 210 ARG A CA 1
ATOM 1514 C C . ARG A 1 210 ? 45.173 -27.006 6.735 1.00 84.75 210 ARG A C 1
ATOM 1516 O O . ARG A 1 210 ? 45.769 -28.059 6.922 1.00 84.75 210 ARG A O 1
ATOM 1523 N N . SER A 1 211 ? 45.056 -26.445 5.533 1.00 79.38 211 SER A N 1
ATOM 1524 C CA . SER A 1 211 ? 45.650 -26.996 4.311 1.00 79.38 211 SER A CA 1
ATOM 1525 C C . SER A 1 211 ? 47.001 -26.378 3.939 1.00 79.38 211 SER A C 1
ATOM 1527 O O . SER A 1 211 ? 47.526 -26.722 2.887 1.00 79.38 211 SER A O 1
ATOM 1529 N N . HIS A 1 212 ? 47.572 -25.497 4.776 1.00 71.25 212 HIS A N 1
ATOM 1530 C CA . HIS A 1 212 ? 48.808 -24.751 4.486 1.00 71.25 212 HIS A CA 1
ATOM 1531 C C . HIS A 1 212 ? 48.777 -23.997 3.137 1.00 71.25 212 HIS A C 1
ATOM 1533 O O . HIS A 1 212 ? 49.794 -23.870 2.461 1.00 71.25 212 HIS A O 1
ATOM 1539 N N . GLY A 1 213 ? 47.603 -23.485 2.754 1.00 63.41 213 GLY A N 1
ATOM 1540 C CA . GLY A 1 213 ? 47.367 -22.807 1.477 1.00 63.41 213 GLY A CA 1
ATOM 1541 C C . GLY A 1 213 ? 46.140 -23.346 0.740 1.00 63.41 213 GLY A C 1
ATOM 1542 O O . GLY A 1 213 ? 45.732 -24.494 0.916 1.00 63.41 213 GLY A O 1
ATOM 1543 N N . LEU A 1 214 ? 45.514 -22.492 -0.066 1.00 69.88 214 LEU A N 1
ATOM 1544 C CA . LEU A 1 214 ? 44.468 -22.872 -1.021 1.00 69.88 214 LEU A CA 1
ATOM 1545 C C . LEU A 1 214 ? 45.090 -22.968 -2.425 1.00 69.88 214 LEU A C 1
ATOM 1547 O O . LEU A 1 214 ? 46.147 -22.376 -2.639 1.00 69.88 214 LEU A O 1
ATOM 1551 N N . PRO A 1 215 ? 44.465 -23.680 -3.381 1.00 66.81 215 PRO A N 1
ATOM 1552 C CA . PRO A 1 215 ? 44.932 -23.707 -4.764 1.00 66.81 215 PRO A CA 1
ATOM 1553 C C . PRO A 1 215 ? 45.011 -22.276 -5.303 1.00 66.81 215 PRO A C 1
ATOM 1555 O O . PRO A 1 215 ? 43.995 -21.582 -5.364 1.00 66.81 215 PRO A O 1
ATOM 1558 N N . THR A 1 216 ? 46.213 -21.818 -5.637 1.00 63.56 216 THR A N 1
ATOM 1559 C CA . THR A 1 216 ? 46.423 -20.506 -6.243 1.00 63.56 216 THR A CA 1
ATOM 1560 C C . THR A 1 216 ? 46.205 -20.626 -7.749 1.00 63.56 216 THR A C 1
ATOM 1562 O O . THR A 1 216 ? 46.622 -21.593 -8.380 1.00 63.56 216 THR A O 1
ATOM 1565 N N . THR A 1 217 ? 45.517 -19.651 -8.336 1.00 61.00 217 THR A N 1
ATOM 1566 C CA . THR A 1 217 ? 45.434 -19.465 -9.795 1.00 61.00 217 THR A CA 1
ATOM 1567 C C . THR A 1 217 ? 46.586 -18.613 -10.329 1.00 61.00 217 THR A C 1
ATOM 1569 O O . THR A 1 217 ? 46.532 -18.165 -11.468 1.00 61.00 217 THR A O 1
ATOM 1572 N N . GLU A 1 218 ? 47.604 -18.342 -9.507 1.00 52.69 218 GLU A N 1
ATOM 1573 C CA . GLU A 1 218 ? 48.833 -17.713 -9.982 1.00 52.69 218 GLU A CA 1
ATOM 1574 C C . GLU A 1 218 ? 49.540 -18.669 -10.942 1.00 52.69 218 GLU A C 1
ATOM 1576 O O . GLU A 1 218 ? 49.819 -19.819 -10.596 1.00 52.69 218 GLU A O 1
ATOM 1581 N N . GLU A 1 219 ? 49.815 -18.195 -12.157 1.00 52.38 219 GLU A N 1
ATOM 1582 C CA . GLU A 1 219 ? 50.687 -18.914 -13.076 1.00 52.38 219 GLU A CA 1
ATOM 1583 C C . GLU A 1 219 ? 52.091 -19.041 -12.458 1.00 52.38 219 GLU A C 1
ATOM 1585 O O . GLU A 1 219 ? 52.564 -18.100 -11.810 1.00 52.38 219 GLU A O 1
ATOM 1590 N N . PRO A 1 220 ? 52.779 -20.188 -12.633 1.00 65.75 220 PRO A N 1
ATOM 1591 C CA . PRO A 1 220 ? 54.155 -20.340 -12.181 1.00 65.75 220 PRO A CA 1
ATOM 1592 C C . PRO A 1 220 ? 54.993 -19.214 -12.775 1.00 65.75 220 PRO A C 1
ATOM 1594 O O . PRO A 1 220 ? 54.878 -18.956 -13.969 1.00 65.75 220 PRO A O 1
ATOM 1597 N N . ALA A 1 221 ? 55.826 -18.557 -11.966 1.00 55.25 221 ALA A N 1
ATOM 1598 C CA . ALA A 1 221 ? 56.671 -17.462 -12.431 1.00 55.25 221 ALA A CA 1
ATOM 1599 C C . ALA A 1 221 ? 57.527 -17.921 -13.625 1.00 55.25 221 ALA A C 1
ATOM 1601 O O . ALA A 1 221 ? 58.532 -18.616 -13.454 1.00 55.25 221 ALA A O 1
ATOM 1602 N N . VAL A 1 222 ? 57.098 -17.562 -14.838 1.00 66.81 222 VAL A N 1
ATOM 1603 C CA . VAL A 1 222 ? 57.821 -17.860 -16.071 1.00 66.81 222 VAL A CA 1
ATOM 1604 C C . VAL A 1 222 ? 58.920 -16.806 -16.202 1.00 66.81 222 VAL A C 1
ATOM 1606 O O . VAL A 1 222 ? 58.613 -15.611 -16.174 1.00 66.81 222 VAL A O 1
ATOM 1609 N N . PRO A 1 223 ? 60.200 -17.201 -16.310 1.00 60.53 223 PRO A N 1
ATOM 1610 C CA . PRO A 1 223 ? 61.271 -16.252 -16.577 1.00 60.53 223 PRO A CA 1
ATOM 1611 C C . PRO A 1 223 ? 60.970 -15.497 -17.881 1.00 60.53 223 PRO A C 1
ATOM 1613 O O . PRO A 1 223 ? 60.597 -16.142 -18.863 1.00 60.53 223 PRO A O 1
ATOM 1616 N N . PRO A 1 224 ? 61.110 -14.161 -17.922 1.00 53.28 224 PRO A N 1
ATOM 1617 C CA . PRO A 1 224 ? 60.806 -13.391 -19.121 1.00 53.28 224 PRO A CA 1
ATOM 1618 C C . PRO A 1 224 ? 61.717 -13.822 -20.277 1.00 53.28 224 PRO A C 1
ATOM 1620 O O . PRO A 1 224 ? 62.941 -13.816 -20.160 1.00 53.28 224 PRO A O 1
ATOM 1623 N N . GLU A 1 225 ? 61.103 -14.202 -21.398 1.00 62.44 225 GLU A N 1
ATOM 1624 C CA . GLU A 1 225 ? 61.802 -14.580 -22.634 1.00 62.44 225 GLU A CA 1
ATOM 1625 C C . GLU A 1 225 ? 62.337 -13.345 -23.389 1.00 62.44 225 GLU A C 1
ATOM 1627 O O . GLU A 1 225 ? 63.212 -13.454 -24.247 1.00 62.44 225 GLU A O 1
ATOM 1632 N N . LEU A 1 226 ? 61.862 -12.152 -23.009 1.00 57.47 226 LEU A N 1
ATOM 1633 C CA . LEU A 1 226 ? 62.348 -10.864 -23.485 1.00 57.47 226 LEU A CA 1
ATOM 1634 C C . LEU A 1 226 ? 63.462 -10.344 -22.563 1.00 57.47 226 LEU A C 1
ATOM 1636 O O . LEU A 1 226 ? 63.253 -10.122 -21.369 1.00 57.47 226 LEU A O 1
ATOM 1640 N N . VAL A 1 227 ? 64.652 -10.120 -23.123 1.00 60.28 227 VAL A N 1
ATOM 1641 C CA . VAL A 1 227 ? 65.760 -9.465 -22.412 1.00 60.28 227 VAL A CA 1
ATOM 1642 C C . VAL A 1 227 ? 65.471 -7.966 -22.350 1.00 60.28 227 VAL A C 1
ATOM 1644 O O . VAL A 1 227 ? 65.863 -7.206 -23.234 1.00 60.28 227 VAL A O 1
ATOM 1647 N N . GLU A 1 228 ? 64.753 -7.541 -21.316 1.00 63.16 228 GLU A N 1
ATOM 1648 C CA . GLU A 1 228 ? 64.507 -6.125 -21.050 1.00 63.16 228 GLU A CA 1
ATOM 1649 C C . GLU A 1 228 ? 65.663 -5.523 -20.236 1.00 63.16 228 GLU A C 1
ATOM 1651 O O . GLU A 1 228 ? 66.159 -6.155 -19.298 1.00 63.16 228 GLU A O 1
ATOM 1656 N N . PRO A 1 229 ? 66.136 -4.313 -20.582 1.00 64.06 229 PRO A N 1
ATOM 1657 C CA . PRO A 1 229 ? 67.211 -3.679 -19.842 1.00 64.06 229 PRO A CA 1
ATOM 1658 C C . PRO A 1 229 ? 66.774 -3.366 -18.416 1.00 64.06 229 PRO A C 1
ATOM 1660 O O . PRO A 1 229 ? 65.719 -2.787 -18.172 1.00 64.06 229 PRO A O 1
ATOM 1663 N N . SER A 1 230 ? 67.648 -3.684 -17.469 1.00 67.19 230 SER A N 1
ATOM 1664 C CA . SER A 1 230 ? 67.417 -3.455 -16.040 1.00 67.19 230 SER A CA 1
ATOM 1665 C C . SER A 1 230 ? 67.377 -1.964 -15.638 1.00 67.19 230 SER A C 1
ATOM 1667 O O . SER A 1 230 ? 67.068 -1.640 -14.491 1.00 67.19 230 SER A O 1
ATOM 1669 N N . GLY A 1 231 ? 67.651 -1.040 -16.573 1.00 65.12 231 GLY A N 1
ATOM 1670 C CA . GLY A 1 231 ? 67.606 0.411 -16.379 1.00 65.12 231 GLY A CA 1
ATOM 1671 C C . GLY A 1 231 ? 67.279 1.195 -17.659 1.00 65.12 231 GLY A C 1
ATOM 1672 O O . GLY A 1 231 ? 67.104 0.627 -18.732 1.00 65.12 231 GLY A O 1
ATOM 1673 N N . LEU A 1 232 ? 67.221 2.531 -17.556 1.00 65.06 232 LEU A N 1
ATOM 1674 C CA . LEU A 1 232 ? 66.764 3.434 -18.632 1.00 65.06 232 LEU A CA 1
ATOM 1675 C C . LEU A 1 232 ? 67.605 3.360 -19.926 1.00 65.06 232 LEU A C 1
ATOM 1677 O O . LEU A 1 232 ? 67.112 3.693 -21.001 1.00 65.06 232 LEU A O 1
ATOM 1681 N N . PHE A 1 233 ? 68.865 2.919 -19.835 1.00 70.50 233 PHE A N 1
ATOM 1682 C CA . PHE A 1 233 ? 69.739 2.719 -20.989 1.00 70.50 233 PHE A CA 1
ATOM 1683 C C . PHE A 1 233 ? 70.392 1.330 -20.938 1.00 70.50 233 PHE A C 1
ATOM 1685 O O . PHE A 1 233 ? 71.062 1.028 -19.949 1.00 70.50 233 PHE A O 1
ATOM 1692 N N . PRO A 1 234 ? 70.261 0.504 -21.995 1.00 71.81 234 PRO A N 1
ATOM 1693 C CA . PRO A 1 234 ? 70.846 -0.833 -22.027 1.00 71.81 234 PRO A CA 1
ATOM 1694 C C . PRO A 1 234 ? 72.378 -0.773 -22.050 1.00 71.81 234 PRO A C 1
ATOM 1696 O O . PRO A 1 234 ? 72.978 -0.026 -22.837 1.00 71.81 234 PRO A O 1
ATOM 1699 N N . THR A 1 235 ? 73.014 -1.598 -21.218 1.00 78.81 235 THR A N 1
ATOM 1700 C CA . THR A 1 235 ? 74.472 -1.774 -21.196 1.00 78.81 235 THR A CA 1
ATOM 1701 C C . THR A 1 235 ? 74.972 -2.445 -22.481 1.00 78.81 235 THR A C 1
ATOM 1703 O O . THR A 1 235 ? 74.215 -3.041 -23.246 1.00 78.81 235 THR A O 1
ATOM 1706 N N . ALA A 1 236 ? 76.276 -2.360 -22.765 1.00 73.19 236 ALA A N 1
ATOM 1707 C CA . ALA A 1 236 ? 76.855 -2.931 -23.988 1.00 73.19 236 ALA A CA 1
ATOM 1708 C C . ALA A 1 236 ? 76.755 -4.470 -24.066 1.00 73.19 236 ALA A C 1
ATOM 1710 O O . ALA A 1 236 ? 76.876 -5.045 -25.149 1.00 73.19 236 ALA A O 1
ATOM 1711 N N . GLU A 1 237 ? 76.570 -5.142 -22.932 1.00 71.62 237 GLU A N 1
ATOM 1712 C CA . GLU A 1 237 ? 76.370 -6.590 -22.865 1.00 71.62 237 GLU A CA 1
ATOM 1713 C C . GLU A 1 237 ? 74.896 -6.963 -23.061 1.00 71.62 237 GLU A C 1
ATOM 1715 O O . GLU A 1 237 ? 74.594 -7.847 -23.862 1.00 71.62 237 GLU A O 1
ATOM 1720 N N . GLU A 1 238 ? 73.973 -6.204 -22.462 1.00 70.19 238 GLU A N 1
ATOM 1721 C CA . GLU A 1 238 ? 72.529 -6.341 -22.699 1.00 70.19 238 GLU A CA 1
ATOM 1722 C C . GLU A 1 238 ? 72.175 -6.042 -24.165 1.00 70.19 238 GLU A C 1
ATOM 1724 O O . GLU A 1 238 ? 71.476 -6.832 -24.789 1.00 70.19 238 GLU A O 1
ATOM 1729 N N . LYS A 1 239 ? 72.763 -5.003 -24.783 1.00 73.38 239 LYS A N 1
ATOM 1730 C CA . LYS A 1 239 ? 72.590 -4.721 -26.225 1.00 73.38 239 LYS A CA 1
ATOM 1731 C C . LYS A 1 239 ? 73.026 -5.880 -27.121 1.00 73.38 239 LYS A C 1
ATOM 1733 O O . LYS A 1 239 ? 72.427 -6.092 -28.170 1.00 73.38 239 LYS A O 1
ATOM 1738 N N . ARG A 1 240 ? 74.075 -6.616 -26.735 1.00 71.62 240 ARG A N 1
ATOM 1739 C CA . ARG A 1 240 ? 74.552 -7.780 -27.499 1.00 71.62 240 ARG A CA 1
ATOM 1740 C C . ARG A 1 240 ? 73.587 -8.953 -27.388 1.00 71.62 240 ARG A C 1
ATOM 1742 O O . ARG A 1 240 ? 73.274 -9.551 -28.409 1.00 71.62 240 ARG A O 1
ATOM 1749 N N . ARG A 1 241 ? 73.067 -9.216 -26.187 1.00 67.38 241 ARG A N 1
ATOM 1750 C CA . ARG A 1 241 ? 72.059 -10.261 -25.950 1.00 67.38 241 ARG A CA 1
ATOM 1751 C C . ARG A 1 241 ? 70.723 -9.951 -26.624 1.00 67.38 241 ARG A C 1
ATOM 1753 O O . ARG A 1 241 ? 70.122 -10.848 -27.201 1.00 67.38 241 ARG A O 1
ATOM 1760 N N . MET A 1 242 ? 70.306 -8.685 -26.629 1.00 68.38 242 MET A N 1
ATOM 1761 C CA . MET A 1 242 ? 69.123 -8.230 -27.369 1.00 68.38 242 MET A CA 1
ATOM 1762 C C . MET A 1 242 ? 69.309 -8.399 -28.886 1.00 68.38 242 MET A C 1
ATOM 1764 O O . MET A 1 242 ? 68.445 -8.956 -29.550 1.00 68.38 242 MET A O 1
ATOM 1768 N N . ALA A 1 243 ? 70.466 -8.009 -29.435 1.00 70.44 243 ALA A N 1
ATOM 1769 C CA . ALA A 1 243 ? 70.756 -8.172 -30.864 1.00 70.44 243 ALA A CA 1
ATOM 1770 C C . ALA A 1 243 ? 70.879 -9.645 -31.302 1.00 70.44 243 ALA A C 1
ATOM 1772 O O . ALA A 1 243 ? 70.593 -9.986 -32.451 1.00 70.44 243 ALA A O 1
ATOM 1773 N N . GLU A 1 244 ? 71.331 -10.522 -30.405 1.00 71.12 244 GLU A N 1
ATOM 1774 C CA . GLU A 1 244 ? 71.376 -11.968 -30.627 1.00 71.12 244 GLU A CA 1
ATOM 1775 C C . GLU A 1 244 ? 69.969 -12.581 -30.623 1.00 71.12 244 GLU A C 1
ATOM 1777 O O . GLU A 1 244 ? 69.639 -13.349 -31.527 1.00 71.12 244 GLU A O 1
ATOM 1782 N N . HIS A 1 245 ? 69.116 -12.166 -29.682 1.00 66.56 245 HIS A N 1
ATOM 1783 C CA . HIS A 1 245 ? 67.704 -12.547 -29.634 1.00 66.56 245 HIS A CA 1
ATOM 1784 C C . HIS A 1 245 ? 66.950 -12.107 -30.904 1.00 66.56 245 HIS A C 1
ATOM 1786 O O . HIS A 1 245 ? 66.317 -12.937 -31.554 1.00 66.56 245 HIS A O 1
ATOM 1792 N N . ASP A 1 246 ? 67.118 -10.855 -31.347 1.00 68.75 246 ASP A N 1
ATOM 1793 C CA . ASP A 1 246 ? 66.507 -10.338 -32.585 1.00 68.75 246 ASP A CA 1
ATOM 1794 C C . ASP A 1 246 ? 66.966 -11.102 -33.838 1.00 68.75 246 ASP A C 1
ATOM 1796 O O . ASP A 1 246 ? 66.184 -11.337 -34.763 1.00 68.75 246 ASP A O 1
ATOM 1800 N N . ARG A 1 247 ? 68.233 -11.535 -33.880 1.00 67.44 247 ARG A N 1
ATOM 1801 C CA . ARG A 1 247 ? 68.760 -12.365 -34.976 1.00 67.44 247 ARG A CA 1
ATOM 1802 C C . ARG A 1 247 ? 68.110 -13.742 -35.033 1.00 67.44 247 ARG A C 1
ATOM 1804 O O . ARG A 1 247 ? 67.826 -14.227 -36.127 1.00 67.44 247 ARG A O 1
ATOM 1811 N N . LEU A 1 248 ? 67.906 -14.373 -33.881 1.00 64.38 248 LEU A N 1
ATOM 1812 C CA . LEU A 1 248 ? 67.301 -15.701 -33.788 1.00 64.38 248 LEU A CA 1
ATOM 1813 C C . LEU A 1 248 ? 65.807 -15.658 -34.130 1.00 64.38 248 LEU A C 1
ATOM 1815 O O . LEU A 1 248 ? 65.330 -16.513 -34.873 1.00 64.38 248 LEU A O 1
ATOM 1819 N N . VAL A 1 249 ? 65.093 -14.622 -33.681 1.00 63.41 249 VAL A N 1
ATOM 1820 C CA . VAL A 1 249 ? 63.674 -14.403 -34.008 1.00 63.41 249 VAL A CA 1
ATOM 1821 C C . VAL A 1 249 ? 63.493 -14.035 -35.488 1.00 63.41 249 VAL A C 1
ATOM 1823 O O . VAL A 1 249 ? 62.617 -14.580 -36.161 1.00 63.41 249 VAL A O 1
ATOM 1826 N N . GLY A 1 250 ? 64.365 -13.188 -36.046 1.00 56.97 250 GLY A N 1
ATOM 1827 C CA . GLY A 1 250 ? 64.331 -12.800 -37.461 1.00 56.97 250 GLY A CA 1
ATOM 1828 C C . GLY A 1 250 ? 64.619 -13.945 -38.442 1.00 56.97 250 GLY A C 1
ATOM 1829 O O . GLY A 1 250 ? 64.096 -13.946 -39.555 1.00 56.97 250 GLY A O 1
ATOM 1830 N N . ALA A 1 251 ? 65.394 -14.955 -38.035 1.00 55.81 251 ALA A N 1
ATOM 1831 C CA . ALA A 1 251 ? 65.661 -16.145 -38.848 1.00 55.81 251 ALA A CA 1
ATOM 1832 C C . ALA A 1 251 ? 64.453 -17.104 -38.951 1.00 55.81 251 ALA A C 1
ATOM 1834 O O . ALA A 1 251 ? 64.398 -17.918 -39.873 1.00 55.81 251 ALA A O 1
ATOM 1835 N N . GLY A 1 252 ? 63.474 -17.001 -38.043 1.00 50.97 252 GLY A N 1
ATOM 1836 C CA . GLY A 1 252 ? 62.280 -17.856 -38.007 1.00 50.97 252 GLY A CA 1
ATOM 1837 C C . GLY A 1 252 ? 61.108 -17.396 -38.889 1.00 50.97 252 GLY A C 1
ATOM 1838 O O . GLY A 1 252 ? 60.187 -18.172 -39.126 1.00 50.97 252 GLY A O 1
ATOM 1839 N N . ALA A 1 253 ? 61.127 -16.169 -39.420 1.00 45.88 253 ALA A N 1
ATOM 1840 C CA . ALA A 1 253 ? 59.973 -15.559 -40.099 1.00 45.88 253 ALA A CA 1
ATOM 1841 C C . ALA A 1 253 ? 59.843 -15.876 -41.612 1.00 45.88 253 ALA A C 1
ATOM 1843 O O . ALA A 1 253 ? 59.029 -15.274 -42.307 1.00 45.88 253 ALA A O 1
ATOM 1844 N N . GLY A 1 254 ? 60.632 -16.813 -42.150 1.00 41.44 254 GLY A N 1
ATOM 1845 C CA . GLY A 1 254 ? 60.719 -17.087 -43.594 1.00 41.44 254 GLY A CA 1
ATOM 1846 C C . GLY A 1 254 ? 59.708 -18.081 -44.187 1.00 41.44 254 GLY A C 1
ATOM 1847 O O . GLY A 1 254 ? 59.841 -18.428 -45.357 1.00 41.44 254 GLY A O 1
ATOM 1848 N N . THR A 1 255 ? 58.724 -18.586 -43.433 1.00 44.25 255 THR A N 1
ATOM 1849 C CA . THR A 1 255 ? 57.828 -19.656 -43.922 1.00 44.25 255 THR A CA 1
ATOM 1850 C C . THR A 1 255 ? 56.349 -19.414 -43.617 1.00 44.25 255 THR A C 1
ATOM 1852 O O . THR A 1 255 ? 55.753 -20.178 -42.881 1.00 44.25 255 THR A O 1
ATOM 1855 N N . HIS A 1 256 ? 55.711 -18.401 -44.216 1.00 38.41 256 HIS A N 1
ATOM 1856 C CA . HIS A 1 256 ? 54.254 -18.435 -44.440 1.00 38.41 256 HIS A CA 1
ATOM 1857 C C . HIS A 1 256 ? 53.808 -17.504 -45.591 1.00 38.41 256 HIS A C 1
ATOM 1859 O O . HIS A 1 256 ? 53.747 -16.291 -45.440 1.00 38.41 256 HIS A O 1
ATOM 1865 N N . GLY A 1 257 ? 53.488 -18.125 -46.738 1.00 38.03 257 GLY A N 1
ATOM 1866 C CA . GLY A 1 257 ? 52.424 -17.769 -47.695 1.00 38.03 257 GLY A CA 1
ATOM 1867 C C . GLY A 1 257 ? 52.392 -16.375 -48.340 1.00 38.03 257 GLY A C 1
ATOM 1868 O O . GLY A 1 257 ? 51.791 -15.454 -47.801 1.00 38.03 257 GLY A O 1
ATOM 1869 N N . THR A 1 258 ? 52.875 -16.262 -49.579 1.00 37.34 258 THR A N 1
ATOM 1870 C CA . THR A 1 258 ? 52.514 -15.172 -50.504 1.00 37.34 258 THR A CA 1
ATOM 1871 C C . THR A 1 258 ? 51.083 -15.362 -51.025 1.00 37.34 258 THR A C 1
ATOM 1873 O O . THR A 1 258 ? 50.778 -16.410 -51.593 1.00 37.34 258 THR A O 1
ATOM 1876 N N . PHE A 1 259 ? 50.220 -14.357 -50.859 1.00 37.22 259 PHE A N 1
ATOM 1877 C CA . PHE A 1 259 ? 48.882 -14.298 -51.460 1.00 37.22 259 PHE A CA 1
ATOM 1878 C C . PHE A 1 259 ? 49.014 -13.748 -52.895 1.00 37.22 259 PHE A C 1
ATOM 1880 O O . PHE A 1 259 ? 49.535 -12.651 -53.085 1.00 37.22 259 PHE A O 1
ATOM 1887 N N . ASP A 1 260 ? 48.632 -14.548 -53.894 1.00 41.97 260 ASP A N 1
ATOM 1888 C CA . ASP A 1 260 ? 48.685 -14.224 -55.329 1.00 41.97 260 ASP A CA 1
ATOM 1889 C C . ASP A 1 260 ? 47.411 -13.466 -55.740 1.00 41.97 260 ASP A C 1
ATOM 1891 O O . ASP A 1 260 ? 46.313 -14.021 -55.700 1.00 41.97 260 ASP A O 1
ATOM 1895 N N . ASP A 1 261 ? 47.558 -12.194 -56.116 1.00 48.09 261 ASP A N 1
ATOM 1896 C CA . ASP A 1 261 ? 46.492 -11.342 -56.653 1.00 48.09 261 ASP A CA 1
ATOM 1897 C C . ASP A 1 261 ? 46.483 -11.444 -58.191 1.00 48.09 261 ASP A C 1
ATOM 1899 O O . ASP A 1 261 ? 47.236 -10.758 -58.892 1.00 48.09 261 ASP A O 1
ATOM 1903 N N . ARG A 1 262 ? 45.605 -12.289 -58.750 1.00 41.94 262 ARG A N 1
ATOM 1904 C CA . ARG A 1 262 ? 45.244 -12.246 -60.180 1.00 41.94 262 ARG A CA 1
ATOM 1905 C C . ARG A 1 262 ? 43.726 -12.277 -60.381 1.00 41.94 262 ARG A C 1
ATOM 1907 O O . ARG A 1 262 ? 43.054 -13.114 -59.784 1.00 41.94 262 ARG A O 1
ATOM 1914 N N . PRO A 1 263 ? 43.171 -11.420 -61.261 1.00 49.03 263 PRO A N 1
ATOM 1915 C CA . PRO A 1 263 ? 41.739 -11.385 -61.528 1.00 49.03 263 PRO A CA 1
ATOM 1916 C C . PRO A 1 263 ? 41.323 -12.491 -62.512 1.00 49.03 263 PRO A C 1
ATOM 1918 O O . PRO A 1 263 ? 41.816 -12.558 -63.640 1.00 49.03 263 PRO A O 1
ATOM 1921 N N . ASP A 1 264 ? 40.379 -13.332 -62.084 1.00 46.41 264 ASP A N 1
ATOM 1922 C CA . ASP A 1 264 ? 39.728 -14.377 -62.883 1.00 46.41 264 ASP A CA 1
ATOM 1923 C C . ASP A 1 264 ? 38.865 -13.753 -63.999 1.00 46.41 264 ASP A C 1
ATOM 1925 O O . ASP A 1 264 ? 37.747 -13.281 -63.781 1.00 46.41 264 ASP A O 1
ATOM 1929 N N . ARG A 1 265 ? 39.409 -13.724 -65.220 1.00 49.75 265 ARG A N 1
ATOM 1930 C CA . ARG A 1 265 ? 38.636 -13.628 -66.460 1.00 49.75 265 ARG A CA 1
ATOM 1931 C C . ARG A 1 265 ? 38.584 -15.023 -67.067 1.00 49.75 265 ARG A C 1
ATOM 1933 O O . ARG A 1 265 ? 39.552 -15.423 -67.705 1.00 49.75 265 ARG A O 1
ATOM 1940 N N . THR A 1 266 ? 37.461 -15.717 -66.906 1.00 45.78 266 THR A N 1
ATOM 1941 C CA . THR A 1 266 ? 36.691 -16.459 -67.930 1.00 45.78 266 THR A CA 1
ATOM 1942 C C . THR A 1 266 ? 35.921 -17.616 -67.285 1.00 45.78 266 THR A C 1
ATOM 1944 O O . THR A 1 266 ? 36.475 -18.654 -66.942 1.00 45.78 266 THR A O 1
ATOM 1947 N N . ARG A 1 267 ? 34.595 -17.477 -67.202 1.00 47.34 267 ARG A N 1
ATOM 1948 C CA . ARG A 1 267 ? 33.672 -18.619 -67.251 1.00 47.34 267 ARG A CA 1
ATOM 1949 C C . ARG A 1 267 ? 32.683 -18.376 -68.398 1.00 47.34 267 ARG A C 1
ATOM 1951 O O . ARG A 1 267 ? 32.377 -17.206 -68.637 1.00 47.34 267 ARG A O 1
ATOM 1958 N N . PRO A 1 268 ? 32.290 -19.430 -69.134 1.00 54.28 268 PRO A N 1
ATOM 1959 C CA . PRO A 1 268 ? 31.434 -19.330 -70.316 1.00 54.28 268 PRO A CA 1
ATOM 1960 C C . PRO A 1 268 ? 30.028 -18.817 -69.997 1.00 54.28 268 PRO A C 1
ATOM 1962 O O . PRO A 1 268 ? 29.549 -19.064 -68.865 1.00 54.28 268 PRO A O 1
#

Radius of gyration: 35.55 Å; chains: 1; bounding box: 103×47×95 Å

pLDDT: mean 78.11, std 13.42, range [37.22, 94.88]